Protein AF-A0A1F6GXY2-F1 (afdb_monomer_lite)

pLDDT: mean 89.15, std 9.64, range [55.66, 98.19]

Sequence (220 aa):
MARKIILIFIVVLVGIFLFLSFLNREIKVSQVAPKDGSQNNSLYPNIAATFSRKISSNEQEKMQVTISPNIKYISYWSSDQQTLYLLPEQSFVPSTKYLVEVSLNNYSYSWGFTTSSNPVPTEDDLTQRQAQEDIITAVEQGEFDKKYPWYDQIPEPSNDYFIGFDSDKEKFFVAIYPKYSSPNSISQQEEELKKQVLTVLQNIGVDTNKYSVEYKSFPR

Foldseek 3Di:
DVVVVVVVVVVVVVVVVVVVVLVPPDKDFPDWPPHFAAEDLAQWTWTKTFIPAAQDPVQVVQKDKAKPVGFDWDWDADPRNGMITTGTPDGHDAQDKMKMWIDTDPDIDIGIYGYHNDNPCDPVNVVVVVVSVVVVVVVVVVVVCVVCVLQVVQDDQDQAKHWDADPVQQAIEMEGEAEPPDPDDSVVSVVVSVVVVVVSCVVSPHPPVRYYYHYDYDYD

Structure (mmCIF, N/CA/C/O backbone):
data_AF-A0A1F6GXY2-F1
#
_entry.id   AF-A0A1F6GXY2-F1
#
loop_
_atom_site.group_PDB
_atom_site.id
_atom_site.type_symbol
_atom_site.label_atom_id
_atom_site.label_alt_id
_atom_site.label_comp_id
_atom_site.label_asym_id
_atom_site.label_entity_id
_atom_site.label_seq_id
_atom_site.pdbx_PDB_ins_code
_atom_site.Cartn_x
_atom_site.Cartn_y
_atom_site.Cartn_z
_atom_site.occupancy
_atom_site.B_iso_or_equiv
_atom_site.auth_seq_id
_atom_site.auth_comp_id
_atom_site.auth_asym_id
_atom_site.auth_atom_id
_atom_site.pdbx_PDB_model_num
ATOM 1 N N . MET A 1 1 ? 38.085 44.447 -2.627 1.00 62.03 1 MET A N 1
ATOM 2 C CA . MET A 1 1 ? 36.826 43.855 -2.116 1.00 62.03 1 MET A CA 1
ATOM 3 C C . MET A 1 1 ? 35.958 43.283 -3.246 1.00 62.03 1 MET A C 1
ATOM 5 O O . MET A 1 1 ? 35.624 42.108 -3.182 1.00 62.03 1 MET A O 1
ATOM 9 N N . ALA A 1 2 ? 35.714 44.030 -4.333 1.00 60.16 2 ALA A N 1
ATOM 10 C CA . ALA A 1 2 ? 34.885 43.603 -5.475 1.00 60.16 2 ALA A CA 1
ATOM 11 C C . ALA A 1 2 ? 35.277 42.260 -6.142 1.00 60.16 2 ALA A C 1
ATOM 13 O O . ALA A 1 2 ? 34.412 41.426 -6.383 1.00 60.16 2 ALA A O 1
ATOM 14 N N . ARG A 1 3 ? 36.573 41.985 -6.371 1.00 62.19 3 ARG A N 1
ATOM 15 C CA . ARG A 1 3 ? 37.035 40.717 -6.989 1.00 62.19 3 ARG A CA 1
ATOM 16 C C . ARG A 1 3 ? 36.664 39.452 -6.198 1.00 62.19 3 ARG A C 1
ATOM 18 O O . ARG A 1 3 ? 36.373 38.432 -6.808 1.00 62.19 3 ARG A O 1
ATOM 25 N N . LYS A 1 4 ? 36.663 39.512 -4.859 1.00 62.06 4 LYS A N 1
ATOM 26 C CA . LYS A 1 4 ? 36.293 38.362 -4.010 1.00 62.06 4 LYS A CA 1
ATOM 27 C C . LYS A 1 4 ? 34.782 38.102 -4.037 1.00 62.06 4 LYS A C 1
ATOM 29 O O . LYS A 1 4 ? 34.376 36.950 -4.061 1.00 62.06 4 LYS A O 1
ATOM 34 N N . ILE A 1 5 ? 33.971 39.160 -4.105 1.00 71.69 5 ILE A N 1
ATOM 35 C CA . ILE A 1 5 ? 32.506 39.064 -4.208 1.00 71.69 5 ILE A CA 1
ATOM 36 C C . ILE A 1 5 ? 32.099 38.454 -5.559 1.00 71.69 5 ILE A C 1
ATOM 38 O O . ILE A 1 5 ? 31.258 37.563 -5.596 1.00 71.69 5 ILE A O 1
ATOM 42 N N . ILE A 1 6 ? 32.756 38.859 -6.652 1.00 74.88 6 ILE A N 1
ATOM 43 C CA . ILE A 1 6 ? 32.504 38.314 -7.999 1.00 74.88 6 ILE A CA 1
ATOM 44 C C . ILE A 1 6 ? 32.831 36.813 -8.069 1.00 74.88 6 ILE A C 1
ATOM 46 O O . ILE A 1 6 ? 32.050 36.042 -8.618 1.00 74.88 6 ILE A O 1
ATOM 50 N N . LEU A 1 7 ? 33.948 36.379 -7.475 1.00 73.88 7 LEU A N 1
ATOM 51 C CA . LEU A 1 7 ? 34.328 34.960 -7.431 1.00 73.88 7 LEU A CA 1
ATOM 52 C C . LEU A 1 7 ? 33.314 34.103 -6.661 1.00 73.88 7 LEU A C 1
ATOM 54 O O . LEU A 1 7 ? 32.944 33.034 -7.137 1.00 73.88 7 LEU A O 1
ATOM 58 N N . ILE A 1 8 ? 32.822 34.582 -5.516 1.00 78.50 8 ILE A N 1
ATOM 59 C CA . ILE A 1 8 ? 31.786 33.880 -4.740 1.00 78.50 8 ILE A CA 1
ATOM 60 C C . ILE A 1 8 ? 30.486 33.780 -5.549 1.00 78.50 8 ILE A C 1
ATOM 62 O O . ILE A 1 8 ? 29.875 32.715 -5.602 1.00 78.50 8 ILE A O 1
ATOM 66 N N . PHE A 1 9 ? 30.093 34.856 -6.233 1.00 82.06 9 PHE A N 1
ATOM 67 C CA . PHE A 1 9 ? 28.875 34.883 -7.042 1.00 82.06 9 PHE A CA 1
ATOM 68 C C . PHE A 1 9 ? 28.923 33.889 -8.215 1.00 82.06 9 PHE A C 1
ATOM 70 O O . PHE A 1 9 ? 27.941 33.200 -8.482 1.00 82.06 9 PHE A O 1
ATOM 77 N N . ILE A 1 10 ? 30.081 33.749 -8.871 1.00 83.12 10 ILE A N 1
ATOM 78 C CA . ILE A 1 10 ? 30.286 32.769 -9.948 1.00 83.12 10 ILE A CA 1
ATOM 79 C C . ILE A 1 10 ? 30.190 31.335 -9.413 1.00 83.12 10 ILE A C 1
ATOM 81 O O . ILE A 1 10 ? 29.531 30.505 -10.031 1.00 83.12 10 ILE A O 1
ATOM 85 N N . VAL A 1 11 ? 30.787 31.037 -8.255 1.00 83.44 11 VAL A N 1
ATOM 86 C CA . VAL A 1 11 ? 30.714 29.693 -7.651 1.00 83.44 11 VAL A CA 1
ATOM 87 C C . VAL A 1 11 ? 29.274 29.328 -7.281 1.00 83.44 11 VAL A C 1
ATOM 89 O O . VAL A 1 11 ? 28.842 28.208 -7.548 1.00 83.44 11 VAL A O 1
ATOM 92 N N . VAL A 1 12 ? 28.506 30.275 -6.735 1.00 84.19 12 VAL A N 1
ATOM 93 C CA . VAL A 1 12 ? 27.083 30.071 -6.421 1.00 84.19 12 VAL A CA 1
ATOM 94 C C . VAL A 1 12 ? 26.264 29.849 -7.695 1.00 84.19 12 VAL A C 1
ATOM 96 O O . VAL A 1 12 ? 25.475 28.911 -7.745 1.00 84.19 12 VAL A O 1
ATOM 99 N N . LEU A 1 13 ? 26.483 30.641 -8.748 1.00 83.94 13 LEU A N 1
ATOM 100 C CA . LEU A 1 13 ? 25.790 30.466 -10.030 1.00 83.94 13 LEU A CA 1
ATOM 101 C C . LEU A 1 13 ? 26.108 29.127 -10.698 1.00 83.94 13 LEU A C 1
ATOM 103 O O . LEU A 1 13 ? 25.198 28.473 -11.199 1.00 83.94 13 LEU A O 1
ATOM 107 N N . VAL A 1 14 ? 27.371 28.695 -10.679 1.00 83.06 14 VAL A N 1
ATOM 108 C CA . VAL A 1 14 ? 27.772 27.380 -11.201 1.00 83.06 14 VAL A CA 1
ATOM 109 C C . VAL A 1 14 ? 27.145 26.261 -10.368 1.00 83.06 14 VAL A C 1
ATOM 111 O O . VAL A 1 14 ? 26.631 25.300 -10.934 1.00 83.06 14 VAL A O 1
ATOM 114 N N . GLY A 1 15 ? 27.110 26.405 -9.040 1.00 75.31 15 GLY A N 1
ATOM 115 C CA . GLY A 1 15 ? 26.432 25.463 -8.148 1.00 75.31 15 GLY A CA 1
ATOM 116 C C . GLY A 1 15 ? 24.933 25.353 -8.435 1.00 75.31 15 GLY A C 1
ATOM 117 O O . GLY A 1 15 ? 24.418 24.247 -8.577 1.00 75.31 15 GLY A O 1
ATOM 118 N N . ILE A 1 16 ? 24.245 26.485 -8.607 1.00 80.06 16 ILE A N 1
ATOM 119 C CA . ILE A 1 16 ? 22.821 26.533 -8.970 1.00 80.06 16 ILE A CA 1
ATOM 120 C C . ILE A 1 16 ? 22.600 25.926 -10.359 1.00 80.06 16 ILE A C 1
ATOM 122 O O . ILE A 1 16 ? 21.685 25.130 -10.533 1.00 80.06 16 ILE A O 1
ATOM 126 N N . PHE A 1 17 ? 23.440 26.245 -11.343 1.00 74.75 17 PHE A N 1
ATOM 127 C CA . PHE A 1 17 ? 23.322 25.710 -12.700 1.00 74.75 17 PHE A CA 1
ATOM 128 C C . PHE A 1 17 ? 23.508 24.187 -12.744 1.00 74.75 17 PHE A C 1
ATOM 130 O O . PHE A 1 17 ? 22.734 23.488 -13.400 1.00 74.75 17 PHE A O 1
ATOM 137 N N . LEU A 1 18 ? 24.491 23.651 -12.015 1.00 70.62 18 LEU A N 1
ATOM 138 C CA . LEU A 1 18 ? 24.703 22.206 -11.897 1.00 70.62 18 LEU A CA 1
ATOM 139 C C . LEU A 1 18 ? 23.555 21.522 -11.142 1.00 70.62 18 LEU A C 1
ATOM 141 O O . LEU A 1 18 ? 23.116 20.446 -11.547 1.00 70.62 18 LEU A O 1
ATOM 145 N N . PHE A 1 19 ? 23.019 22.163 -10.101 1.00 65.38 19 PHE A N 1
ATOM 146 C CA . PHE A 1 19 ? 21.859 21.675 -9.355 1.00 65.38 19 PHE A CA 1
ATOM 147 C C . PHE A 1 19 ? 20.586 21.647 -10.217 1.00 65.38 19 PHE A C 1
ATOM 149 O O . PHE A 1 19 ? 19.892 20.634 -10.271 1.00 65.38 19 PHE A O 1
ATOM 156 N N . LEU A 1 20 ? 20.325 22.714 -10.980 1.00 61.12 20 LEU A N 1
ATOM 157 C CA . LEU A 1 20 ? 19.218 22.784 -11.938 1.00 61.12 20 LEU A CA 1
ATOM 158 C C . LEU A 1 20 ? 19.380 21.770 -13.079 1.00 61.12 20 LEU A C 1
ATOM 160 O O . LEU A 1 20 ? 18.400 21.166 -13.505 1.00 61.12 20 LEU A O 1
ATOM 164 N N . SER A 1 21 ? 20.608 21.523 -13.540 1.00 58.81 21 SER A N 1
ATOM 165 C CA . SER A 1 21 ? 20.891 20.504 -14.564 1.00 58.81 21 SER A CA 1
ATOM 166 C C . SER A 1 21 ? 20.633 19.079 -14.060 1.00 58.81 21 SER A C 1
ATOM 168 O O . SER A 1 21 ? 20.209 18.220 -14.831 1.00 58.81 21 SER A O 1
ATOM 170 N N . PHE A 1 22 ? 20.845 18.824 -12.765 1.00 57.38 22 PHE A N 1
ATOM 171 C CA . PHE A 1 22 ? 20.466 17.563 -12.123 1.00 57.38 22 PHE A CA 1
ATOM 172 C C . PHE A 1 22 ? 18.943 17.395 -12.026 1.00 57.38 22 PHE A C 1
ATOM 174 O O . PHE A 1 22 ? 18.441 16.288 -12.222 1.00 57.38 22 PHE A O 1
ATOM 181 N N . LEU A 1 23 ? 18.214 18.487 -11.777 1.00 55.66 23 LEU A N 1
ATOM 182 C CA . LEU A 1 23 ? 16.748 18.496 -11.707 1.00 55.66 23 LEU A CA 1
ATOM 183 C C . LEU A 1 23 ? 16.079 18.328 -13.083 1.00 55.66 23 LEU A C 1
ATOM 185 O O . LEU A 1 23 ? 15.008 17.737 -13.167 1.00 55.66 23 LEU A O 1
ATOM 189 N N . ASN A 1 24 ? 16.725 18.778 -14.163 1.00 56.09 24 ASN A N 1
ATOM 190 C CA . ASN A 1 24 ? 16.173 18.761 -15.525 1.00 56.09 24 ASN A CA 1
ATOM 191 C C . ASN A 1 24 ? 16.568 17.542 -16.377 1.00 56.09 24 ASN A C 1
ATOM 193 O O . ASN A 1 24 ? 16.437 17.577 -17.603 1.00 56.09 24 ASN A O 1
ATOM 197 N N . ARG A 1 25 ? 17.044 16.442 -15.778 1.00 68.12 25 ARG A N 1
ATOM 198 C CA . ARG A 1 25 ? 17.252 15.208 -16.550 1.00 68.12 25 ARG A CA 1
ATOM 199 C C . ARG A 1 25 ? 15.911 14.671 -17.057 1.00 68.12 25 ARG A C 1
ATOM 201 O O . ARG A 1 25 ? 15.010 14.373 -16.272 1.00 68.12 25 ARG A O 1
ATOM 208 N N . GLU A 1 26 ? 15.819 14.536 -18.377 1.00 81.94 26 GLU A N 1
ATOM 209 C CA . GLU A 1 26 ? 14.663 13.986 -19.081 1.00 81.94 26 GLU A CA 1
ATOM 210 C C . GLU A 1 26 ? 14.333 12.581 -18.549 1.00 81.94 26 GLU A C 1
ATOM 212 O O . GLU A 1 26 ? 15.215 11.718 -18.428 1.00 81.94 26 GLU A O 1
ATOM 217 N N . ILE A 1 27 ? 13.063 12.365 -18.203 1.00 87.25 27 ILE A N 1
ATOM 218 C CA . ILE A 1 27 ? 12.573 11.070 -17.729 1.00 87.25 27 ILE A CA 1
ATOM 219 C C . ILE A 1 27 ? 12.580 10.114 -18.913 1.00 87.25 27 ILE A C 1
ATOM 221 O O . ILE A 1 27 ? 11.975 10.395 -19.944 1.00 87.25 27 ILE A O 1
ATOM 225 N N . LYS A 1 28 ? 13.286 8.993 -18.771 1.00 92.06 28 LYS A N 1
ATOM 226 C CA . LYS A 1 28 ? 13.294 7.907 -19.753 1.00 92.06 28 LYS A CA 1
ATOM 227 C C . LYS A 1 28 ? 13.245 6.584 -19.023 1.00 92.06 28 LYS A C 1
ATOM 229 O O . LYS A 1 28 ? 13.948 6.431 -18.032 1.00 92.06 28 LYS A O 1
ATOM 234 N N . VAL A 1 29 ? 12.484 5.623 -19.519 1.00 95.50 29 VAL A N 1
ATOM 235 C CA . VAL A 1 29 ? 12.630 4.228 -19.109 1.00 95.50 29 VAL A CA 1
ATOM 236 C C . VAL A 1 29 ? 13.934 3.701 -19.708 1.00 95.50 29 VAL A C 1
ATOM 238 O O . VAL A 1 29 ? 14.155 3.783 -20.916 1.00 95.50 29 VAL A O 1
ATOM 241 N N . SER A 1 30 ? 14.839 3.242 -18.850 1.00 93.81 30 SER A N 1
ATOM 242 C CA . SER A 1 30 ? 16.152 2.711 -19.221 1.00 93.81 30 SER A CA 1
ATOM 243 C C . SER A 1 30 ? 16.139 1.190 -19.347 1.00 93.81 30 SER A C 1
ATOM 245 O O . SER A 1 30 ? 16.870 0.644 -20.173 1.00 93.81 30 SER A O 1
ATOM 247 N N . GLN A 1 31 ? 15.319 0.508 -18.543 1.00 96.31 31 GLN A N 1
ATOM 248 C CA . GLN A 1 31 ? 15.175 -0.945 -18.539 1.00 96.31 31 GLN A CA 1
ATOM 249 C C . GLN A 1 31 ? 13.746 -1.337 -18.173 1.00 96.31 31 GLN A C 1
ATOM 251 O O . GLN A 1 31 ? 13.086 -0.639 -17.404 1.00 96.31 31 GLN A O 1
ATOM 256 N N . VAL A 1 32 ? 13.298 -2.473 -18.706 1.00 97.62 32 VAL A N 1
ATOM 257 C CA . VAL A 1 32 ? 12.017 -3.085 -18.354 1.00 97.62 32 VAL A CA 1
ATOM 258 C C . VAL A 1 32 ? 12.162 -4.581 -18.138 1.00 97.62 32 VAL A C 1
ATOM 260 O O . VAL A 1 32 ? 12.973 -5.244 -18.792 1.00 97.62 32 VAL A O 1
ATOM 263 N N . ALA A 1 33 ? 11.340 -5.095 -17.234 1.00 94.38 33 ALA A N 1
ATOM 264 C CA . ALA A 1 33 ? 11.107 -6.511 -17.031 1.00 94.38 33 ALA A CA 1
ATOM 265 C C . ALA A 1 33 ? 9.595 -6.787 -17.140 1.00 94.38 33 ALA A C 1
ATOM 267 O O . ALA A 1 33 ? 8.801 -5.995 -16.632 1.00 94.38 33 ALA A O 1
ATOM 268 N N . PRO A 1 34 ? 9.174 -7.873 -17.806 1.00 94.50 34 PRO A N 1
ATOM 269 C CA . PRO A 1 34 ? 9.939 -8.613 -18.808 1.00 94.50 34 PRO A CA 1
ATOM 270 C C . PRO A 1 34 ? 10.430 -7.699 -19.941 1.00 94.50 34 PRO A C 1
ATOM 272 O O . PRO A 1 34 ? 9.878 -6.624 -20.172 1.00 94.50 34 PRO A O 1
ATOM 275 N N . LYS A 1 35 ? 11.481 -8.118 -20.652 1.00 94.69 35 LYS A N 1
ATOM 276 C CA . LYS A 1 35 ? 12.023 -7.341 -21.776 1.00 94.69 35 LYS A CA 1
ATOM 277 C C . LYS A 1 35 ? 10.961 -7.182 -22.871 1.00 94.69 35 LYS A C 1
ATOM 279 O O . LYS A 1 35 ? 10.205 -8.120 -23.125 1.00 94.69 35 LYS A O 1
ATOM 284 N N . ASP A 1 36 ? 10.944 -6.040 -23.554 1.00 96.56 36 ASP A N 1
ATOM 285 C CA . ASP A 1 36 ? 10.033 -5.822 -24.680 1.00 96.56 36 ASP A CA 1
ATOM 286 C C . ASP A 1 36 ? 10.171 -6.913 -25.760 1.00 96.56 36 ASP A C 1
ATOM 288 O O . ASP A 1 36 ? 11.278 -7.312 -26.136 1.00 96.56 36 ASP A O 1
ATOM 292 N N . GLY A 1 37 ? 9.031 -7.425 -26.217 1.00 93.44 37 GLY A N 1
ATOM 293 C CA . GLY A 1 37 ? 8.908 -8.532 -27.160 1.00 93.44 37 GLY A CA 1
ATOM 294 C C . GLY A 1 37 ? 9.280 -9.909 -26.602 1.00 93.44 37 GLY A C 1
ATOM 295 O O . GLY A 1 37 ? 9.291 -10.874 -27.365 1.00 93.44 37 GLY A O 1
ATOM 296 N N . SER A 1 38 ? 9.598 -10.037 -25.309 1.00 93.00 38 SER A N 1
ATOM 297 C CA . SER A 1 38 ? 9.996 -11.326 -24.733 1.00 93.00 38 SER A CA 1
ATOM 298 C C . SER A 1 38 ? 8.828 -12.302 -24.596 1.00 93.00 38 SER A C 1
ATOM 300 O O . SER A 1 38 ? 7.668 -11.917 -24.417 1.00 93.00 38 SER A O 1
ATOM 302 N N . GLN A 1 39 ? 9.161 -13.590 -24.654 1.00 90.25 39 GLN A N 1
ATOM 303 C CA . GLN A 1 39 ? 8.290 -14.658 -24.191 1.00 90.25 39 GLN A CA 1
ATOM 304 C C . GLN A 1 39 ? 8.649 -14.975 -22.741 1.00 90.25 39 GLN A C 1
ATOM 306 O O . GLN A 1 39 ? 9.809 -15.255 -22.439 1.00 90.25 39 GLN A O 1
ATOM 311 N N . ASN A 1 40 ? 7.659 -14.928 -21.856 1.00 85.06 40 ASN A N 1
ATOM 312 C CA . ASN A 1 40 ? 7.828 -15.283 -20.461 1.00 85.06 40 ASN A CA 1
ATOM 313 C C . ASN A 1 40 ? 7.243 -16.668 -20.181 1.00 85.06 40 ASN A C 1
ATOM 315 O O . ASN A 1 40 ? 6.093 -16.953 -20.520 1.00 85.06 40 ASN A O 1
ATOM 319 N N . ASN A 1 41 ? 8.042 -17.518 -19.543 1.00 80.88 41 ASN A N 1
ATOM 320 C CA . ASN A 1 41 ? 7.640 -18.880 -19.202 1.00 80.88 41 ASN A CA 1
ATOM 321 C C . ASN A 1 41 ? 6.813 -18.941 -17.914 1.00 80.88 41 ASN A C 1
ATOM 323 O O . ASN A 1 41 ? 6.022 -19.867 -17.760 1.00 80.88 41 ASN A O 1
ATOM 327 N N . SER A 1 42 ? 6.947 -17.933 -17.048 1.00 80.94 42 SER A N 1
ATOM 328 C CA . SER A 1 42 ? 6.158 -17.806 -15.826 1.00 80.94 42 SER A CA 1
ATOM 329 C C . SER A 1 42 ? 4.800 -17.146 -16.087 1.00 80.94 42 SER A C 1
ATOM 331 O O . SER A 1 42 ? 4.682 -16.237 -16.916 1.00 80.94 42 SER A O 1
ATOM 333 N N . LEU A 1 43 ? 3.782 -17.554 -15.324 1.00 81.81 43 LEU A N 1
ATOM 334 C CA . LEU A 1 43 ? 2.506 -16.833 -15.218 1.00 81.81 43 LEU A CA 1
ATOM 335 C C . LEU A 1 43 ? 2.520 -15.727 -14.157 1.00 81.81 43 LEU A C 1
ATOM 337 O O . LEU A 1 43 ? 1.494 -15.074 -13.976 1.00 81.81 43 LEU A O 1
ATOM 341 N N . TYR A 1 44 ? 3.659 -15.508 -13.496 1.00 82.38 44 TYR A N 1
ATOM 342 C CA . TYR A 1 44 ? 3.876 -14.479 -12.480 1.00 82.38 44 TYR A CA 1
ATOM 343 C C . TYR A 1 44 ? 5.153 -13.656 -12.759 1.00 82.38 44 TYR A C 1
ATOM 345 O O . TYR A 1 44 ? 6.003 -13.532 -11.880 1.00 82.38 44 TYR A O 1
ATOM 353 N N . PRO A 1 45 ? 5.349 -13.090 -13.974 1.00 83.94 45 PRO A N 1
ATOM 354 C CA . PRO A 1 45 ? 6.479 -12.206 -14.233 1.00 83.94 45 PRO A CA 1
ATOM 355 C C . PRO A 1 45 ? 6.588 -11.110 -13.185 1.00 83.94 45 PRO A C 1
ATOM 357 O O . PRO A 1 45 ? 5.618 -10.404 -12.916 1.00 83.94 45 PRO A O 1
ATOM 360 N N . ASN A 1 46 ? 7.812 -10.875 -12.728 1.00 84.12 46 ASN A N 1
ATOM 361 C CA . ASN A 1 46 ? 8.157 -9.610 -12.104 1.00 84.12 46 ASN A CA 1
ATOM 362 C C . ASN A 1 46 ? 8.112 -8.522 -13.177 1.00 84.12 46 ASN A C 1
ATOM 364 O O . ASN A 1 46 ? 8.963 -8.486 -14.073 1.00 84.12 46 ASN A O 1
ATOM 368 N N . ILE A 1 47 ? 7.103 -7.657 -13.099 1.00 94.19 47 ILE A N 1
ATOM 369 C CA . ILE A 1 47 ? 6.991 -6.514 -13.992 1.00 94.19 47 ILE A CA 1
ATOM 370 C C . ILE A 1 47 ? 7.685 -5.326 -13.342 1.00 94.19 47 ILE A C 1
ATOM 372 O O . ILE A 1 47 ? 7.405 -4.979 -12.196 1.00 94.19 47 ILE A O 1
ATOM 376 N N . ALA A 1 48 ? 8.598 -4.699 -14.074 1.00 96.94 48 ALA A N 1
ATOM 377 C CA . ALA A 1 48 ? 9.324 -3.544 -13.581 1.00 96.94 48 ALA A CA 1
ATOM 378 C C . ALA A 1 48 ? 9.687 -2.570 -14.701 1.00 96.94 48 ALA A C 1
ATOM 380 O O . ALA A 1 48 ? 9.967 -2.982 -15.828 1.00 96.94 48 ALA A O 1
ATOM 381 N N . ALA A 1 49 ? 9.750 -1.286 -14.357 1.00 97.69 49 ALA A N 1
ATOM 382 C CA . ALA A 1 49 ? 10.303 -0.228 -15.190 1.00 97.69 49 ALA A CA 1
ATOM 383 C C . ALA A 1 49 ? 11.345 0.562 -14.393 1.00 97.69 49 ALA A C 1
ATOM 385 O O . ALA A 1 49 ? 11.028 1.201 -13.389 1.00 97.69 49 ALA A O 1
ATOM 386 N N . THR A 1 50 ? 12.593 0.535 -14.851 1.00 97.31 50 THR A N 1
ATOM 387 C CA . THR A 1 50 ? 13.680 1.344 -14.295 1.00 97.31 50 THR A CA 1
ATOM 388 C C . THR A 1 50 ? 13.817 2.621 -15.107 1.00 97.31 50 THR A C 1
ATOM 390 O O . THR A 1 50 ? 13.881 2.590 -16.335 1.00 97.31 50 THR A O 1
ATOM 393 N N . PHE A 1 51 ? 13.889 3.758 -14.426 1.00 95.44 51 PHE A N 1
ATOM 394 C CA . PHE A 1 51 ? 13.987 5.077 -15.035 1.00 95.44 51 PHE A CA 1
ATOM 395 C C . PHE A 1 51 ? 15.445 5.558 -15.118 1.00 95.44 51 PHE A C 1
ATOM 397 O O . PHE A 1 51 ? 16.334 5.108 -14.399 1.00 95.44 51 PHE A O 1
ATOM 404 N N . SER A 1 52 ? 15.721 6.513 -16.002 1.00 93.12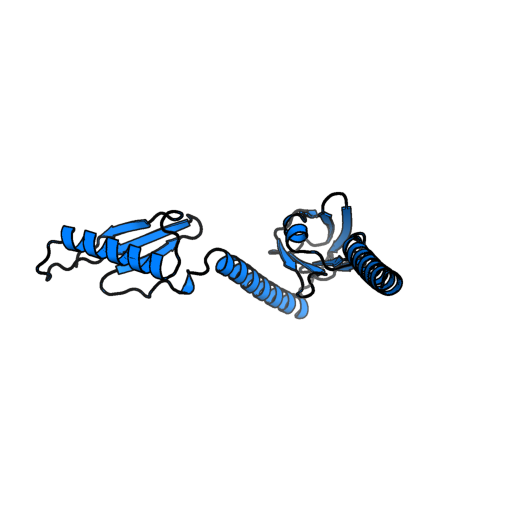 52 SER A N 1
ATOM 405 C CA . SER A 1 52 ? 17.034 7.139 -16.227 1.00 93.12 52 SER A CA 1
ATOM 406 C C . SER A 1 52 ? 17.529 7.955 -15.031 1.00 93.12 52 SER A C 1
ATOM 408 O O . SER A 1 52 ? 18.718 8.274 -14.938 1.00 93.12 52 SER A O 1
ATOM 410 N N . ARG A 1 53 ? 16.613 8.308 -14.126 1.00 92.06 53 ARG A N 1
ATOM 411 C CA . ARG A 1 53 ? 16.867 9.022 -12.881 1.00 92.06 53 ARG A CA 1
ATOM 412 C C . ARG A 1 53 ? 15.871 8.602 -11.808 1.00 92.06 53 ARG A C 1
ATOM 414 O O . ARG A 1 53 ? 14.824 8.036 -12.106 1.00 92.06 53 ARG A O 1
ATOM 421 N N . LYS A 1 54 ? 16.184 8.996 -10.579 1.00 93.44 54 LYS A N 1
ATOM 422 C CA . LYS A 1 54 ? 15.261 8.996 -9.450 1.00 93.44 54 LYS A CA 1
ATOM 423 C C . LYS A 1 54 ? 13.968 9.758 -9.785 1.00 93.44 54 LYS A C 1
ATOM 425 O O . LYS A 1 54 ? 14.036 10.873 -10.316 1.00 93.44 54 LYS A O 1
ATOM 430 N N . ILE A 1 55 ? 12.822 9.174 -9.451 1.00 93.00 55 ILE A N 1
ATOM 431 C CA . ILE A 1 55 ? 11.486 9.761 -9.597 1.00 93.00 55 ILE A CA 1
ATOM 432 C C . ILE A 1 55 ? 11.028 10.234 -8.217 1.00 93.00 55 ILE A C 1
ATOM 434 O O . ILE A 1 55 ? 11.002 9.452 -7.272 1.00 93.00 55 ILE A O 1
ATOM 438 N N . SER A 1 56 ? 10.718 11.523 -8.079 1.00 91.25 56 SER A N 1
ATOM 439 C CA . SER A 1 56 ? 10.314 12.111 -6.792 1.00 91.25 56 SER A CA 1
ATOM 440 C C . SER A 1 56 ? 8.911 11.668 -6.372 1.00 91.25 56 SER A C 1
ATOM 442 O O . SER A 1 56 ? 8.080 11.415 -7.233 1.00 91.25 56 SER A O 1
ATOM 444 N N . SER A 1 57 ? 8.591 11.652 -5.074 1.00 89.38 57 SER A N 1
ATOM 445 C CA . SER A 1 57 ? 7.272 11.211 -4.575 1.00 89.38 57 SER A CA 1
ATOM 446 C C . SER A 1 57 ? 6.083 11.909 -5.258 1.00 89.38 57 SER A C 1
ATOM 448 O O . SER A 1 57 ? 5.145 11.250 -5.685 1.00 89.38 57 SER A O 1
ATOM 450 N N . ASN A 1 58 ? 6.163 13.222 -5.493 1.00 89.88 58 ASN A N 1
ATOM 451 C CA . ASN A 1 58 ? 5.121 13.970 -6.217 1.00 89.88 58 ASN A CA 1
ATOM 452 C C . ASN A 1 58 ? 5.016 13.599 -7.713 1.00 89.88 58 ASN A C 1
ATOM 454 O O . ASN A 1 58 ? 3.973 13.804 -8.327 1.00 89.88 58 ASN A O 1
ATOM 458 N N . GLU A 1 59 ? 6.088 13.100 -8.333 1.00 92.38 59 GLU A N 1
ATOM 459 C CA . GLU A 1 59 ? 6.024 12.517 -9.679 1.00 92.38 59 GLU A CA 1
ATOM 460 C C . GLU A 1 59 ? 5.444 11.101 -9.641 1.00 92.38 59 GLU A C 1
ATOM 462 O O . GLU A 1 59 ? 4.652 10.754 -10.510 1.00 92.38 59 GLU A O 1
ATOM 467 N N . GLN A 1 60 ? 5.797 10.307 -8.627 1.00 93.56 60 GLN A N 1
ATOM 468 C CA . GLN A 1 60 ? 5.275 8.952 -8.433 1.00 93.56 60 GLN A CA 1
ATOM 469 C C . GLN A 1 60 ? 3.749 8.958 -8.286 1.00 93.56 60 GLN A C 1
ATOM 471 O O . GLN A 1 60 ? 3.078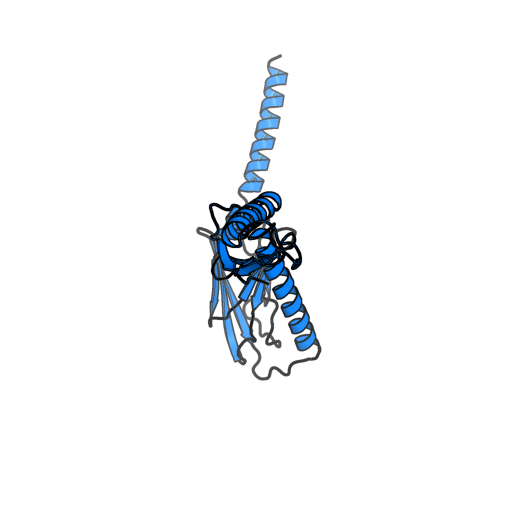 8.198 -8.971 1.00 93.56 60 GLN A O 1
ATOM 476 N N . GLU A 1 61 ? 3.199 9.872 -7.481 1.00 90.19 61 GLU A N 1
ATOM 477 C CA . GLU A 1 61 ? 1.748 10.038 -7.277 1.00 90.19 61 GLU A CA 1
ATOM 478 C C . GLU A 1 61 ? 0.980 10.410 -8.556 1.00 90.19 61 GLU A C 1
ATOM 480 O O . GLU A 1 61 ? -0.227 10.199 -8.649 1.00 90.19 61 GLU A O 1
ATOM 485 N N . LYS A 1 62 ? 1.666 10.985 -9.548 1.00 93.12 62 LYS A N 1
ATOM 486 C CA . LYS A 1 62 ? 1.076 11.389 -10.835 1.00 93.12 62 LYS A CA 1
ATOM 487 C C . LYS A 1 62 ? 1.312 10.368 -11.937 1.00 93.12 62 LYS A C 1
ATOM 489 O O . LYS A 1 62 ? 0.812 10.561 -13.046 1.00 93.12 62 LYS A O 1
ATOM 494 N N . MET A 1 63 ? 2.105 9.335 -11.665 1.00 94.75 63 MET A N 1
ATOM 495 C CA . MET A 1 63 ? 2.406 8.305 -12.639 1.00 94.75 63 MET A CA 1
ATOM 496 C C . MET A 1 63 ? 1.177 7.432 -12.841 1.00 94.75 63 MET A C 1
ATOM 498 O O . MET A 1 63 ? 0.602 6.912 -11.889 1.00 94.75 63 MET A O 1
ATOM 502 N N . GLN A 1 64 ? 0.780 7.271 -14.095 1.00 95.50 64 GLN A N 1
ATOM 503 C CA . GLN A 1 64 ? -0.285 6.360 -14.472 1.00 95.50 64 GLN A CA 1
ATOM 504 C C . GLN A 1 64 ? 0.331 5.119 -15.091 1.00 95.50 64 GLN A C 1
ATOM 506 O O . GLN A 1 64 ? 1.317 5.188 -15.829 1.00 95.50 64 GLN A O 1
ATOM 511 N N . VAL A 1 65 ? -0.263 3.977 -14.778 1.00 96.38 65 VAL A N 1
ATOM 512 C CA . VAL A 1 65 ? 0.188 2.683 -15.261 1.00 96.38 65 VAL A CA 1
ATOM 513 C C . VAL A 1 65 ? -1.017 1.925 -15.783 1.00 96.38 65 VAL A C 1
ATOM 515 O O . VAL A 1 65 ? -2.072 1.889 -15.147 1.00 96.38 65 VAL A O 1
ATOM 518 N N . THR A 1 66 ? -0.876 1.308 -16.948 1.00 95.94 66 THR A N 1
ATOM 519 C CA . THR A 1 66 ? -1.896 0.402 -17.474 1.00 95.94 66 THR A CA 1
ATOM 520 C C . THR A 1 66 ? -1.254 -0.892 -17.941 1.00 95.94 66 THR A C 1
ATOM 522 O O . THR A 1 66 ? -0.121 -0.906 -18.417 1.00 95.94 66 THR A O 1
ATOM 525 N N . ILE A 1 67 ? -1.985 -1.992 -17.780 1.00 96.69 67 ILE A N 1
ATOM 526 C CA . ILE A 1 67 ? -1.613 -3.304 -18.300 1.00 96.69 67 ILE A CA 1
ATOM 527 C C . ILE A 1 67 ? -2.796 -3.794 -19.134 1.00 96.69 67 ILE A C 1
ATOM 529 O O . ILE A 1 67 ? -3.935 -3.754 -18.676 1.00 96.69 67 ILE A O 1
ATOM 533 N N . SER A 1 68 ? -2.543 -4.212 -20.372 1.00 95.88 68 SER A N 1
ATOM 534 C CA . SER A 1 68 ? -3.562 -4.675 -21.321 1.00 95.88 68 SER A CA 1
ATOM 535 C C . SER A 1 68 ? -3.200 -6.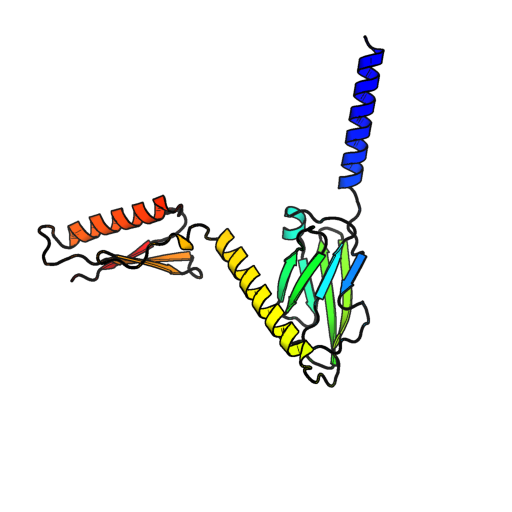056 -21.876 1.00 95.88 68 SER A C 1
ATOM 537 O O . SER A 1 68 ? -2.131 -6.159 -22.470 1.00 95.88 68 SER A O 1
ATOM 539 N N . PRO A 1 69 ? -4.055 -7.097 -21.782 1.00 95.50 69 PRO A N 1
ATOM 540 C CA . PRO A 1 69 ? -5.366 -7.124 -21.127 1.00 95.50 69 PRO A CA 1
ATOM 541 C C . PRO A 1 69 ? -5.332 -6.726 -19.648 1.00 95.50 69 PRO A C 1
ATOM 543 O O . PRO A 1 69 ? -4.323 -6.934 -18.979 1.00 95.50 69 PRO A O 1
ATOM 546 N N . ASN A 1 70 ? -6.439 -6.153 -19.162 1.00 93.75 70 ASN A N 1
ATOM 547 C CA . ASN A 1 70 ? -6.514 -5.619 -17.804 1.00 93.75 70 ASN A CA 1
ATOM 548 C C . ASN A 1 70 ? -6.267 -6.710 -16.757 1.00 93.75 70 ASN A C 1
ATOM 550 O O . ASN A 1 70 ? -6.879 -7.780 -16.802 1.00 93.75 70 ASN A O 1
ATOM 554 N N . ILE A 1 71 ? -5.400 -6.404 -15.799 1.00 91.12 71 ILE A N 1
ATOM 555 C CA . ILE A 1 71 ? -5.076 -7.248 -14.655 1.00 91.12 71 ILE A CA 1
ATOM 556 C C . ILE A 1 71 ? -4.987 -6.357 -13.421 1.00 91.12 71 ILE A C 1
ATOM 558 O O . ILE A 1 71 ? -4.526 -5.221 -13.516 1.00 91.12 71 ILE A O 1
ATOM 562 N N . LYS A 1 72 ? -5.449 -6.856 -12.274 1.00 90.56 72 LYS A N 1
ATOM 563 C CA . LYS A 1 72 ? -5.239 -6.168 -10.999 1.00 90.56 72 LYS A CA 1
ATOM 564 C C . LYS A 1 72 ? -3.781 -6.289 -10.583 1.00 90.56 72 LYS A C 1
ATOM 566 O O . LYS A 1 72 ? -3.180 -7.351 -10.759 1.00 90.56 72 LYS A O 1
ATOM 571 N N . TYR A 1 73 ? -3.231 -5.208 -10.058 1.00 91.50 73 TYR A N 1
ATOM 572 C CA . TYR A 1 73 ? -1.861 -5.158 -9.587 1.00 91.50 73 TYR A CA 1
ATOM 573 C C . TYR A 1 73 ? -1.728 -4.119 -8.481 1.00 91.50 73 TYR A C 1
ATOM 575 O O . TYR A 1 73 ? -2.418 -3.098 -8.487 1.00 91.50 73 TYR A O 1
ATOM 583 N N . ILE A 1 74 ? -0.750 -4.341 -7.613 1.00 90.00 74 ILE A N 1
ATOM 584 C CA . ILE A 1 74 ? -0.200 -3.297 -6.760 1.00 90.00 74 ILE A CA 1
ATOM 585 C C . ILE A 1 74 ? 1.089 -2.763 -7.379 1.00 90.00 74 ILE A C 1
ATOM 587 O O . ILE A 1 74 ? 1.772 -3.448 -8.148 1.00 90.00 74 ILE A O 1
ATOM 591 N N . SER A 1 75 ? 1.450 -1.538 -7.026 1.00 91.75 75 SER A N 1
ATOM 592 C CA . SER A 1 75 ? 2.700 -0.932 -7.467 1.00 91.75 75 SER A CA 1
ATOM 593 C C . SER A 1 75 ? 3.498 -0.413 -6.290 1.00 91.75 75 SER A C 1
ATOM 595 O O . SER A 1 75 ? 2.929 0.189 -5.382 1.00 91.75 75 SER A O 1
ATOM 597 N N . TYR A 1 76 ? 4.814 -0.571 -6.336 1.00 91.44 76 TYR A N 1
ATOM 598 C CA . TYR A 1 76 ? 5.708 0.022 -5.348 1.00 91.44 76 TYR A CA 1
ATOM 599 C C . TYR A 1 76 ? 7.023 0.451 -5.990 1.00 91.44 76 TYR A C 1
ATOM 601 O O . TYR A 1 76 ? 7.416 -0.022 -7.058 1.00 91.44 76 TYR A O 1
ATOM 609 N N . TRP A 1 77 ? 7.716 1.368 -5.325 1.00 93.69 77 TRP A N 1
ATOM 610 C CA . TRP A 1 77 ? 9.002 1.880 -5.779 1.00 93.69 77 TRP A CA 1
ATOM 611 C C . TRP A 1 77 ? 10.151 1.209 -5.037 1.00 93.69 77 TRP A C 1
ATOM 613 O O . TRP A 1 77 ? 10.065 0.930 -3.841 1.00 93.69 77 TRP A O 1
ATOM 623 N N . SER A 1 78 ? 11.262 0.997 -5.737 1.00 93.50 78 SER A N 1
ATOM 624 C CA . SER A 1 78 ? 12.540 0.670 -5.110 1.00 93.50 78 SER A CA 1
ATOM 625 C C . SER A 1 78 ? 12.963 1.752 -4.109 1.00 93.50 78 SER A C 1
ATOM 627 O O . SER A 1 78 ? 12.570 2.917 -4.204 1.00 93.50 78 SER A O 1
ATOM 629 N N . SER A 1 79 ? 13.834 1.388 -3.167 1.00 89.31 79 SER A N 1
ATOM 630 C CA . SER A 1 79 ? 14.350 2.303 -2.138 1.00 89.31 79 SER A CA 1
ATOM 631 C C . SER A 1 79 ? 15.114 3.507 -2.710 1.00 89.31 79 SER A C 1
ATOM 633 O O . SER A 1 79 ? 15.057 4.606 -2.157 1.00 89.31 79 SER A O 1
ATOM 635 N N . ASP A 1 80 ? 15.787 3.333 -3.849 1.00 92.19 80 ASP A N 1
ATOM 636 C CA . ASP A 1 80 ? 16.442 4.412 -4.598 1.00 92.19 80 ASP A CA 1
ATOM 637 C C . ASP A 1 80 ? 15.461 5.284 -5.410 1.00 92.19 80 ASP A C 1
ATOM 639 O O . ASP A 1 80 ? 15.862 6.321 -5.943 1.00 92.19 80 ASP A O 1
ATOM 643 N N . GLN A 1 81 ? 14.176 4.908 -5.445 1.00 93.62 81 GLN A N 1
ATOM 644 C CA . GLN A 1 81 ? 13.079 5.536 -6.188 1.00 93.62 81 GLN A CA 1
ATOM 645 C C . GLN A 1 81 ? 13.327 5.617 -7.701 1.00 93.62 81 GLN A C 1
ATOM 647 O O . GLN A 1 81 ? 12.854 6.536 -8.372 1.00 93.62 81 GLN A O 1
ATOM 652 N N . GLN A 1 82 ? 14.108 4.688 -8.248 1.00 95.31 82 GLN A N 1
ATOM 653 C CA . GLN A 1 82 ? 14.431 4.644 -9.671 1.00 95.31 82 GLN A CA 1
ATOM 654 C C . GLN A 1 82 ? 13.703 3.524 -10.416 1.00 95.31 82 GLN A C 1
ATOM 656 O O . GLN A 1 82 ? 13.586 3.598 -11.635 1.00 95.31 82 GLN A O 1
ATOM 661 N N . THR A 1 83 ? 13.200 2.509 -9.717 1.00 97.00 83 THR A N 1
ATOM 662 C CA . THR A 1 83 ? 12.490 1.377 -10.318 1.00 97.00 83 THR A CA 1
ATOM 663 C C . THR A 1 83 ? 11.082 1.285 -9.757 1.00 97.00 83 THR A C 1
ATOM 665 O O . THR A 1 83 ? 10.893 1.228 -8.545 1.00 97.00 83 THR A O 1
ATOM 668 N N . LEU A 1 84 ? 10.104 1.264 -10.655 1.00 96.88 84 LEU A N 1
ATOM 669 C CA . LEU A 1 84 ? 8.720 0.934 -10.359 1.00 96.88 84 LEU A CA 1
ATOM 670 C C . LEU A 1 84 ? 8.531 -0.566 -10.555 1.00 96.88 84 LEU A C 1
ATOM 672 O O . LEU A 1 84 ? 8.816 -1.074 -11.639 1.00 96.88 84 LEU A O 1
ATOM 676 N N . TYR A 1 85 ? 8.033 -1.249 -9.535 1.00 95.25 85 TYR A N 1
ATOM 677 C CA . TYR A 1 85 ? 7.612 -2.642 -9.599 1.00 95.25 85 TYR A CA 1
ATOM 678 C C . TYR A 1 85 ? 6.092 -2.713 -9.656 1.00 95.25 85 TYR A C 1
ATOM 680 O O . TYR A 1 85 ? 5.409 -1.984 -8.936 1.00 95.25 85 TYR A O 1
ATOM 688 N N . LEU A 1 86 ? 5.578 -3.601 -10.501 1.00 94.19 86 LEU A N 1
ATOM 689 C CA . LEU A 1 86 ? 4.160 -3.911 -10.624 1.00 94.19 86 LEU A CA 1
ATOM 690 C C . LEU A 1 86 ? 3.985 -5.387 -10.271 1.00 94.19 86 LEU A C 1
ATOM 692 O O . LEU A 1 86 ? 4.530 -6.255 -10.958 1.00 94.19 86 LEU A O 1
ATOM 696 N N . LEU A 1 87 ? 3.255 -5.661 -9.193 1.00 90.06 87 LEU A N 1
ATOM 697 C CA . LEU A 1 87 ? 2.956 -7.016 -8.743 1.00 90.06 87 LEU A CA 1
ATOM 698 C C . LEU A 1 87 ? 1.506 -7.344 -9.078 1.00 90.06 87 LEU A C 1
ATOM 700 O O . LEU A 1 87 ? 0.601 -6.752 -8.488 1.00 90.06 87 LEU A O 1
ATOM 704 N N . PRO A 1 88 ? 1.266 -8.255 -10.027 1.00 89.12 88 PRO A N 1
ATOM 705 C CA . PRO A 1 88 ? -0.077 -8.719 -10.327 1.00 89.12 88 PRO A CA 1
ATOM 706 C C . PRO A 1 88 ? -0.675 -9.463 -9.130 1.00 89.12 88 PRO A C 1
ATOM 708 O O . PRO A 1 88 ? -0.029 -10.326 -8.546 1.00 89.12 88 PRO A O 1
ATOM 711 N N . GLU A 1 89 ? -1.940 -9.195 -8.821 1.00 85.44 89 GLU A N 1
ATOM 712 C CA . GLU A 1 89 ? -2.682 -9.907 -7.763 1.00 85.44 89 GLU A CA 1
ATOM 713 C C . GLU A 1 89 ? -3.200 -11.282 -8.227 1.00 85.44 89 GLU A C 1
ATOM 715 O O . GLU A 1 89 ? -3.724 -12.074 -7.447 1.00 85.44 89 GLU A O 1
ATOM 720 N N . GLN A 1 90 ? -3.100 -11.567 -9.526 1.00 85.00 90 GLN A N 1
ATOM 721 C CA . GLN A 1 90 ? -3.588 -12.795 -10.145 1.00 85.00 90 GLN A CA 1
ATOM 722 C C . GLN A 1 90 ? -2.625 -13.267 -11.236 1.00 85.00 90 GLN A C 1
ATOM 724 O O . GLN A 1 90 ? -1.836 -12.487 -11.764 1.00 85.00 90 GLN A O 1
ATOM 729 N N . SER A 1 91 ? -2.704 -14.546 -11.606 1.00 85.25 91 SER A N 1
ATOM 730 C CA . SER A 1 91 ? -1.896 -15.077 -12.704 1.00 85.25 91 SER A CA 1
ATOM 731 C C . SER A 1 91 ? -2.266 -14.435 -14.040 1.00 85.25 91 SER A C 1
ATOM 733 O O . SER A 1 91 ? -3.429 -14.128 -14.322 1.00 85.25 91 SER A O 1
ATOM 735 N N . PHE A 1 92 ? -1.266 -14.287 -14.905 1.00 89.44 92 PHE A N 1
ATOM 736 C CA . PHE A 1 92 ? -1.511 -13.930 -16.295 1.00 89.44 92 PHE A CA 1
ATOM 737 C C . PHE A 1 92 ? -2.157 -15.093 -17.058 1.00 89.44 92 PHE A C 1
ATOM 739 O O . PHE A 1 92 ? -1.961 -16.268 -16.742 1.00 89.44 92 PHE A O 1
ATOM 746 N N . VAL A 1 93 ? -2.914 -14.765 -18.105 1.00 91.06 93 VAL A N 1
ATOM 747 C CA . VAL A 1 93 ? -3.521 -15.760 -18.995 1.00 91.06 93 VAL A CA 1
ATOM 748 C C . VAL A 1 93 ? -2.425 -16.348 -19.892 1.00 91.06 93 VAL A C 1
ATOM 750 O O . VAL A 1 93 ? -1.624 -15.574 -20.419 1.00 91.06 93 VAL A O 1
ATOM 753 N N . PRO A 1 94 ? -2.353 -17.677 -20.096 1.00 90.75 94 PRO A N 1
ATOM 754 C CA . PRO A 1 94 ? -1.403 -18.302 -21.022 1.00 90.75 94 PRO A CA 1
ATOM 755 C C . PRO A 1 94 ? -1.558 -17.804 -22.468 1.00 90.75 94 PRO A C 1
ATOM 757 O O . PRO A 1 94 ? -2.628 -17.333 -22.856 1.00 90.75 94 PRO A O 1
ATOM 760 N N . SER A 1 95 ? -0.504 -17.919 -23.284 1.00 91.50 95 SER A N 1
ATOM 761 C CA . SER A 1 95 ? -0.504 -17.520 -24.710 1.00 91.50 95 SER A CA 1
ATOM 762 C C . SER A 1 95 ? -1.009 -16.103 -24.997 1.00 91.50 95 SER A C 1
ATOM 764 O O . SER A 1 95 ? -1.515 -15.824 -26.084 1.00 91.50 95 SER A O 1
ATOM 766 N N . THR A 1 96 ? -0.891 -15.196 -24.035 1.00 94.88 96 THR A N 1
ATOM 767 C CA . THR A 1 96 ? -1.493 -13.869 -24.115 1.00 94.88 96 THR A CA 1
ATOM 768 C C . THR A 1 96 ? -0.401 -12.818 -24.175 1.00 94.88 96 THR A C 1
ATOM 770 O O . THR A 1 96 ? 0.546 -12.824 -23.386 1.00 94.88 96 THR A O 1
ATOM 773 N N . LYS A 1 97 ? -0.529 -11.909 -25.143 1.00 96.19 97 LYS A N 1
ATOM 774 C CA . LYS A 1 97 ? 0.328 -10.733 -25.242 1.00 96.19 97 LYS A CA 1
ATOM 775 C C . LYS A 1 97 ? -0.191 -9.668 -24.286 1.00 96.19 97 LYS A C 1
ATOM 777 O O . LYS A 1 97 ? -1.323 -9.217 -24.437 1.00 96.19 97 LYS A O 1
ATOM 782 N N . TYR A 1 98 ? 0.661 -9.257 -23.360 1.00 96.50 98 TYR A N 1
ATOM 783 C CA . TYR A 1 98 ? 0.431 -8.139 -22.464 1.00 96.50 98 TYR A CA 1
ATOM 784 C C . TYR A 1 98 ? 1.217 -6.921 -22.938 1.00 96.50 98 TYR A C 1
ATOM 786 O O . TYR A 1 98 ? 2.342 -7.050 -23.418 1.00 96.50 98 TYR A O 1
ATOM 794 N N . LEU A 1 99 ? 0.609 -5.747 -22.819 1.00 97.69 99 LEU A N 1
ATOM 795 C CA . LEU A 1 99 ? 1.216 -4.442 -23.043 1.00 97.69 99 LEU A CA 1
ATOM 796 C C . LEU A 1 99 ? 1.151 -3.673 -21.729 1.00 97.69 99 LEU A C 1
ATOM 798 O O . LEU A 1 99 ? 0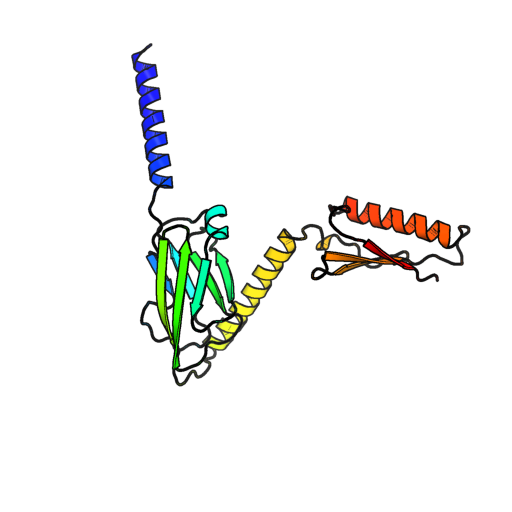.065 -3.494 -21.184 1.00 97.69 99 LEU A O 1
ATOM 802 N N . VAL A 1 100 ? 2.302 -3.237 -21.238 1.00 97.75 100 VAL A N 1
ATOM 803 C CA . VAL A 1 100 ? 2.416 -2.361 -20.077 1.00 97.75 100 VAL A CA 1
ATOM 804 C C . VAL A 1 100 ? 2.742 -0.968 -20.582 1.00 97.75 100 VAL A C 1
ATOM 806 O O . VAL A 1 100 ? 3.635 -0.805 -21.412 1.00 97.75 100 VAL A O 1
ATOM 809 N N . GLU A 1 101 ? 2.025 0.031 -20.091 1.00 97.69 101 GLU A N 1
ATOM 810 C CA . GLU A 1 101 ? 2.290 1.437 -20.364 1.00 97.69 101 GLU A CA 1
ATOM 811 C C . GLU A 1 101 ? 2.486 2.178 -19.047 1.00 97.69 101 GLU A C 1
ATOM 813 O O . GLU A 1 101 ? 1.676 2.047 -18.130 1.00 97.69 101 GLU A O 1
ATOM 818 N N . VAL A 1 102 ? 3.552 2.972 -18.977 1.00 97.12 102 VAL A N 1
ATOM 819 C CA . VAL A 1 102 ? 3.796 3.932 -17.900 1.00 97.12 102 VAL A CA 1
ATOM 820 C C . VAL A 1 102 ? 3.770 5.334 -18.488 1.00 97.12 102 VAL A C 1
ATOM 822 O O . VAL A 1 102 ? 4.449 5.613 -19.479 1.00 97.12 102 VAL A O 1
ATOM 825 N N . SER A 1 103 ? 3.002 6.232 -17.879 1.00 95.06 103 SER A N 1
ATOM 826 C CA . SER A 1 103 ? 2.893 7.617 -18.321 1.00 95.06 103 SER A CA 1
ATOM 827 C C . SER A 1 103 ? 3.020 8.598 -17.160 1.00 95.06 103 SER A C 1
ATOM 829 O O . SER A 1 103 ? 2.561 8.366 -16.042 1.00 95.06 103 SER A O 1
ATOM 831 N N . LEU A 1 104 ? 3.717 9.703 -17.418 1.00 91.88 104 LEU A N 1
ATOM 832 C CA . LEU A 1 104 ? 3.964 10.770 -16.458 1.00 91.88 104 LEU A CA 1
ATOM 833 C C . LEU A 1 104 ? 4.083 12.103 -17.202 1.00 91.88 104 LEU A C 1
ATOM 835 O O . LEU A 1 104 ? 5.032 12.335 -17.956 1.00 91.88 104 LEU A O 1
ATOM 839 N N . ASN A 1 105 ? 3.137 13.010 -16.954 1.00 85.19 105 ASN A N 1
ATOM 840 C CA . ASN A 1 105 ? 3.017 14.288 -17.663 1.00 85.19 105 ASN A CA 1
ATOM 841 C C . ASN A 1 105 ? 2.943 14.081 -19.193 1.00 85.19 105 ASN A C 1
ATOM 843 O O . ASN A 1 105 ? 1.993 13.483 -19.683 1.00 85.19 105 ASN A O 1
ATOM 847 N N . ASN A 1 106 ? 3.947 14.551 -19.943 1.00 84.94 106 ASN A N 1
ATOM 848 C CA . ASN A 1 106 ? 4.022 14.433 -21.406 1.00 84.94 106 ASN A CA 1
ATOM 849 C C . ASN A 1 106 ? 4.879 13.245 -21.877 1.00 84.94 106 ASN A C 1
ATOM 851 O O . ASN A 1 106 ? 5.156 13.124 -23.069 1.00 84.94 106 ASN A O 1
ATOM 855 N N . TYR A 1 107 ? 5.357 12.408 -20.955 1.00 91.25 107 TYR A N 1
ATOM 856 C CA . TYR A 1 107 ? 6.154 11.230 -21.268 1.00 91.25 107 TYR A CA 1
ATOM 857 C C . TYR A 1 107 ? 5.293 9.973 -21.134 1.00 91.25 107 TYR A C 1
ATOM 859 O O . TYR A 1 107 ? 4.645 9.781 -20.108 1.00 91.25 107 TYR A O 1
ATOM 867 N N . SER A 1 108 ? 5.312 9.114 -22.151 1.00 94.88 108 SER A N 1
ATOM 868 C CA . SER A 1 108 ? 4.748 7.765 -22.093 1.00 94.88 108 SER A CA 1
ATOM 869 C C . SER A 1 108 ? 5.754 6.775 -22.671 1.00 94.88 108 SER A C 1
ATOM 871 O O . SER A 1 108 ? 6.487 7.087 -23.616 1.00 94.88 108 SER A O 1
ATOM 873 N N . TYR A 1 109 ? 5.807 5.590 -22.075 1.00 96.94 109 TYR A N 1
ATOM 874 C CA . TYR A 1 109 ? 6.591 4.464 -22.550 1.00 96.94 109 TYR A CA 1
ATOM 875 C C . TYR A 1 109 ? 5.766 3.192 -22.422 1.00 96.94 109 TYR A C 1
ATOM 877 O O . TYR A 1 109 ? 5.207 2.917 -21.361 1.00 96.94 109 TYR A O 1
ATOM 885 N N . SER A 1 110 ? 5.729 2.399 -23.490 1.00 97.19 110 SER A N 1
ATOM 886 C CA . SER A 1 110 ? 5.063 1.104 -23.491 1.00 97.19 110 SER A CA 1
ATOM 887 C C . SER A 1 110 ? 6.005 -0.004 -23.937 1.00 97.19 110 SER A C 1
ATOM 889 O O . SER A 1 110 ? 6.879 0.201 -24.781 1.00 97.19 110 SER A O 1
ATOM 891 N N . TRP A 1 111 ? 5.825 -1.180 -23.348 1.00 97.94 111 TRP A N 1
ATOM 892 C CA . TRP A 1 111 ? 6.506 -2.408 -23.741 1.00 97.94 111 TRP A CA 1
ATOM 893 C C . TRP A 1 111 ? 5.551 -3.582 -23.615 1.00 97.94 111 TRP A C 1
ATOM 895 O O . TRP A 1 111 ? 4.604 -3.549 -22.829 1.00 97.94 111 TRP A O 1
ATOM 905 N N . GLY A 1 112 ? 5.783 -4.629 -24.397 1.00 96.81 112 GLY A N 1
ATOM 906 C CA . GLY A 1 112 ? 4.957 -5.823 -24.362 1.00 96.81 112 GLY A CA 1
ATOM 907 C C . GLY A 1 112 ? 5.747 -7.094 -24.118 1.00 96.81 112 GLY A C 1
ATOM 908 O O . GLY A 1 112 ? 6.913 -7.208 -24.477 1.00 96.81 112 GLY A O 1
ATOM 909 N N . PHE A 1 113 ? 5.085 -8.090 -23.553 1.00 95.81 113 PHE A N 1
ATOM 910 C CA . PHE A 1 113 ? 5.611 -9.443 -23.410 1.00 95.81 113 PHE A CA 1
ATOM 911 C C . PHE A 1 113 ? 4.491 -10.453 -23.655 1.00 95.81 113 PHE A C 1
ATOM 913 O O . PHE A 1 113 ? 3.312 -10.112 -23.609 1.00 95.81 113 PHE A O 1
ATOM 920 N N . THR A 1 114 ? 4.844 -11.697 -23.963 1.00 95.12 114 THR A N 1
ATOM 921 C CA . THR A 1 114 ? 3.867 -12.765 -24.224 1.00 95.12 114 THR A CA 1
ATOM 922 C C . THR A 1 114 ? 4.061 -13.897 -23.231 1.00 95.12 114 THR A C 1
ATOM 924 O O . THR A 1 114 ? 5.184 -14.352 -23.034 1.00 95.12 114 THR A O 1
ATOM 927 N N . THR A 1 115 ? 2.989 -14.365 -22.602 1.00 91.75 115 THR A N 1
ATOM 928 C CA . THR A 1 115 ? 3.038 -15.543 -21.727 1.00 91.75 115 THR A CA 1
ATOM 929 C C . THR A 1 115 ? 3.123 -16.837 -22.537 1.00 91.75 115 THR A C 1
ATOM 931 O O . THR A 1 115 ? 2.594 -16.944 -23.646 1.00 91.75 115 THR A O 1
ATOM 934 N N . SER A 1 116 ? 3.795 -17.846 -21.986 1.00 85.31 116 SER A N 1
ATOM 935 C CA . SER A 1 116 ? 3.906 -19.169 -22.607 1.00 85.31 116 SER A CA 1
ATOM 936 C C . SER A 1 116 ? 2.552 -19.886 -22.721 1.00 85.31 116 SER A C 1
ATOM 938 O O . SER A 1 116 ? 1.623 -19.619 -21.960 1.00 85.31 116 SER A O 1
ATOM 940 N N . SER A 1 117 ? 2.435 -20.794 -23.696 1.00 79.00 117 SER A N 1
ATOM 941 C CA . SER A 1 117 ? 1.230 -21.596 -23.965 1.00 79.00 117 SER A CA 1
ATOM 942 C C . SER A 1 117 ? 1.051 -22.786 -23.033 1.00 79.00 117 SER A C 1
ATOM 944 O O . SER A 1 117 ? -0.077 -23.141 -22.708 1.00 79.00 117 SER A O 1
ATOM 946 N N . ASN A 1 118 ? 2.159 -23.371 -22.581 1.00 71.69 118 ASN A N 1
ATOM 947 C CA . ASN A 1 118 ? 2.189 -24.460 -21.611 1.00 71.69 118 ASN A CA 1
ATOM 948 C C . ASN A 1 118 ? 2.983 -24.007 -20.385 1.00 71.69 118 ASN A C 1
ATOM 950 O O . ASN A 1 118 ? 4.136 -24.413 -20.215 1.00 71.69 118 ASN A O 1
ATOM 954 N N . PRO A 1 119 ? 2.408 -23.132 -19.550 1.00 66.25 119 PRO A N 1
ATOM 955 C CA . PRO A 1 119 ? 2.997 -22.836 -18.262 1.00 66.25 119 PRO A CA 1
ATOM 956 C C . PRO A 1 119 ? 2.838 -24.082 -17.395 1.00 66.25 119 PRO A C 1
ATOM 958 O O . PRO A 1 119 ? 1.741 -24.414 -16.949 1.00 66.25 119 PRO A O 1
ATOM 961 N N . VAL A 1 120 ? 3.925 -24.812 -17.192 1.00 65.50 120 VAL A N 1
ATOM 962 C CA . VAL A 1 120 ? 4.005 -25.774 -16.097 1.00 65.50 120 VAL A CA 1
ATOM 963 C C . VAL A 1 120 ? 4.544 -24.972 -14.922 1.00 65.50 120 VAL A C 1
ATOM 965 O O . VAL A 1 120 ? 5.692 -24.540 -15.027 1.00 65.50 120 VAL A O 1
ATOM 968 N N . PRO A 1 121 ? 3.752 -24.720 -13.858 1.00 67.00 121 PRO A N 1
ATOM 969 C CA . PRO A 1 121 ? 4.258 -24.033 -12.681 1.00 67.00 121 PRO A CA 1
ATOM 970 C C . PRO A 1 121 ? 5.457 -24.813 -12.158 1.00 67.00 121 PRO A C 1
ATOM 972 O O . PRO A 1 121 ? 5.337 -25.968 -11.747 1.00 67.00 121 PRO A O 1
ATOM 975 N N . THR A 1 122 ? 6.623 -24.202 -12.258 1.00 72.19 122 THR A N 1
ATOM 976 C CA . THR A 1 122 ? 7.847 -24.724 -11.672 1.00 72.19 122 THR A CA 1
ATOM 977 C C . THR A 1 122 ? 7.832 -24.470 -10.165 1.00 72.19 122 THR A C 1
ATOM 979 O O . THR A 1 122 ? 7.059 -23.653 -9.662 1.00 72.19 122 THR A O 1
ATOM 982 N N . GLU A 1 123 ? 8.688 -25.161 -9.418 1.00 76.62 123 GLU A N 1
ATOM 983 C CA . GLU A 1 123 ? 8.908 -24.846 -7.999 1.00 76.62 123 GLU A CA 1
ATOM 984 C C . GLU A 1 123 ? 9.344 -23.380 -7.812 1.00 76.62 123 GLU A C 1
ATOM 986 O O . GLU A 1 123 ? 8.904 -22.706 -6.877 1.00 76.62 123 GLU A O 1
ATOM 991 N N . ASP A 1 124 ? 10.101 -22.850 -8.776 1.00 74.06 124 ASP A N 1
ATOM 992 C CA . ASP A 1 124 ? 10.478 -21.439 -8.836 1.00 74.06 124 ASP A CA 1
ATOM 993 C C . ASP A 1 124 ? 9.256 -20.523 -9.012 1.00 74.06 124 ASP A C 1
ATOM 995 O O . ASP A 1 124 ? 9.185 -19.487 -8.357 1.00 74.06 124 ASP A O 1
ATOM 999 N N . ASP A 1 125 ? 8.266 -20.897 -9.832 1.00 71.31 125 ASP A N 1
ATOM 1000 C CA . ASP A 1 125 ? 7.031 -20.113 -10.002 1.00 71.31 125 ASP A CA 1
ATOM 1001 C C . ASP A 1 125 ? 6.196 -20.067 -8.716 1.00 71.31 125 ASP A C 1
ATOM 1003 O O . ASP A 1 125 ? 5.625 -19.029 -8.380 1.00 71.31 125 ASP A O 1
ATOM 1007 N N . LEU A 1 126 ? 6.125 -21.180 -7.980 1.00 78.06 126 LEU A N 1
ATOM 1008 C CA . LEU A 1 126 ? 5.415 -21.240 -6.698 1.00 78.06 126 LEU A CA 1
ATOM 1009 C C . LEU A 1 126 ? 6.124 -20.408 -5.627 1.00 78.06 126 LEU A C 1
ATOM 1011 O O . LEU A 1 126 ? 5.471 -19.674 -4.886 1.00 78.06 126 LEU A O 1
ATOM 1015 N N . THR A 1 127 ? 7.453 -20.479 -5.586 1.00 79.62 127 THR A N 1
ATOM 1016 C CA . THR A 1 127 ? 8.275 -19.680 -4.670 1.00 79.62 127 THR A CA 1
ATOM 1017 C C . THR A 1 127 ? 8.162 -18.190 -4.987 1.00 79.62 127 THR A C 1
ATOM 1019 O O . THR A 1 127 ? 7.986 -17.372 -4.086 1.00 79.62 127 THR A O 1
ATOM 1022 N N . GLN A 1 128 ? 8.210 -17.821 -6.270 1.00 76.00 128 GLN A N 1
ATOM 1023 C CA . GLN A 1 128 ? 8.011 -16.439 -6.710 1.00 76.00 128 GLN A CA 1
ATOM 1024 C C . GLN A 1 128 ? 6.628 -15.930 -6.332 1.00 76.00 128 GLN A C 1
ATOM 1026 O O . GLN A 1 128 ? 6.513 -14.813 -5.839 1.00 76.00 128 GLN A O 1
ATOM 1031 N N . ARG A 1 129 ? 5.590 -16.751 -6.504 1.00 78.62 129 ARG A N 1
ATOM 1032 C CA . ARG A 1 129 ? 4.236 -16.389 -6.097 1.00 78.62 129 ARG A CA 1
ATOM 1033 C C . ARG A 1 129 ? 4.139 -16.124 -4.594 1.00 78.62 129 ARG A C 1
ATOM 1035 O O . ARG A 1 129 ? 3.595 -15.095 -4.216 1.00 78.62 129 ARG A O 1
ATOM 1042 N N . GLN A 1 130 ? 4.681 -17.003 -3.751 1.00 82.06 130 GLN A N 1
ATOM 1043 C CA . GLN A 1 130 ? 4.687 -16.787 -2.298 1.00 82.06 130 GLN A CA 1
ATOM 1044 C C . GLN A 1 130 ? 5.422 -15.496 -1.928 1.00 82.06 130 GLN A C 1
ATOM 1046 O O . GLN A 1 130 ? 4.897 -14.678 -1.182 1.00 82.06 130 GLN A O 1
ATOM 1051 N N . ALA A 1 131 ? 6.590 -15.255 -2.529 1.00 83.19 131 ALA A N 1
ATOM 1052 C CA . ALA A 1 131 ? 7.325 -14.015 -2.316 1.00 83.19 131 ALA A CA 1
ATOM 1053 C C . ALA A 1 131 ? 6.536 -12.772 -2.776 1.00 83.19 131 ALA A C 1
ATOM 1055 O O . ALA A 1 131 ? 6.603 -11.732 -2.127 1.00 83.19 131 ALA A O 1
ATOM 1056 N N . GLN A 1 132 ? 5.781 -12.859 -3.878 1.00 82.38 132 GLN A N 1
ATOM 1057 C CA . GLN A 1 132 ? 4.903 -11.773 -4.326 1.00 82.38 132 GLN A CA 1
ATOM 1058 C C . GLN A 1 132 ? 3.757 -11.534 -3.339 1.00 82.38 132 GLN A C 1
ATOM 1060 O O . GLN A 1 132 ? 3.498 -10.382 -3.011 1.00 82.38 132 GLN A O 1
ATOM 1065 N N . GLU A 1 133 ? 3.111 -12.587 -2.833 1.00 84.06 133 GLU A N 1
ATOM 1066 C CA . GLU A 1 133 ? 2.038 -12.492 -1.831 1.00 84.06 133 GLU A CA 1
ATOM 1067 C C . GLU A 1 133 ? 2.540 -11.857 -0.516 1.00 84.06 133 GLU A C 1
ATOM 1069 O O . GLU A 1 133 ? 1.875 -10.977 0.042 1.00 84.06 133 GLU A O 1
ATOM 1074 N N . ASP A 1 134 ? 3.750 -12.209 -0.071 1.00 85.31 134 ASP A N 1
ATOM 1075 C CA . ASP A 1 134 ? 4.395 -11.598 1.099 1.00 85.31 134 ASP A CA 1
ATOM 1076 C C . ASP A 1 134 ? 4.678 -10.102 0.880 1.00 85.31 134 ASP A C 1
ATOM 1078 O O . ASP A 1 134 ? 4.411 -9.274 1.756 1.00 85.31 134 ASP A O 1
ATOM 1082 N N . ILE A 1 135 ? 5.191 -9.729 -0.300 1.00 84.25 135 ILE A N 1
ATOM 1083 C CA . ILE A 1 135 ? 5.436 -8.321 -0.641 1.00 84.25 135 ILE A CA 1
ATOM 1084 C C . ILE A 1 135 ? 4.117 -7.555 -0.732 1.00 84.25 135 ILE A C 1
ATOM 1086 O O . ILE A 1 135 ? 4.049 -6.433 -0.234 1.00 84.25 135 ILE A O 1
ATOM 1090 N N . ILE A 1 136 ? 3.079 -8.142 -1.336 1.00 83.62 136 ILE A N 1
ATOM 1091 C CA . ILE A 1 136 ? 1.752 -7.525 -1.426 1.00 83.62 136 ILE A CA 1
ATOM 1092 C C . ILE A 1 136 ? 1.239 -7.198 -0.033 1.00 83.62 136 ILE A C 1
ATOM 1094 O O . ILE A 1 136 ? 0.940 -6.040 0.249 1.00 83.62 136 ILE A O 1
ATOM 1098 N N . THR A 1 137 ? 1.269 -8.183 0.859 1.00 84.75 137 THR A N 1
ATOM 1099 C CA . THR A 1 137 ? 0.837 -8.013 2.246 1.00 84.75 137 THR A CA 1
ATOM 1100 C C . THR A 1 137 ? 1.637 -6.914 2.953 1.00 84.75 137 THR A C 1
ATOM 1102 O O . THR A 1 137 ? 1.064 -6.054 3.618 1.00 84.75 137 THR A O 1
ATOM 1105 N N . ALA A 1 138 ? 2.963 -6.889 2.784 1.00 85.06 138 ALA A N 1
ATOM 1106 C CA . ALA A 1 138 ? 3.817 -5.872 3.396 1.00 85.06 138 ALA A CA 1
ATOM 1107 C C . ALA A 1 138 ? 3.553 -4.455 2.851 1.00 85.06 138 ALA A C 1
ATOM 1109 O O . ALA A 1 138 ? 3.586 -3.485 3.611 1.00 85.06 138 ALA A O 1
ATOM 1110 N N . VAL A 1 139 ? 3.299 -4.319 1.546 1.00 84.00 139 VAL A N 1
ATOM 1111 C CA . VAL A 1 139 ? 2.967 -3.033 0.916 1.00 84.00 139 VAL A CA 1
ATOM 1112 C C . VAL A 1 139 ? 1.598 -2.549 1.382 1.00 84.00 139 VAL A C 1
ATOM 1114 O O . VAL A 1 139 ? 1.479 -1.397 1.794 1.00 84.00 139 VAL A O 1
ATOM 1117 N N . GLU A 1 140 ? 0.585 -3.415 1.366 1.00 86.06 140 GLU A N 1
ATOM 1118 C CA . GLU A 1 140 ? -0.767 -3.089 1.826 1.00 86.06 140 GLU A CA 1
ATOM 1119 C C . GLU A 1 140 ? -0.778 -2.679 3.300 1.00 86.06 140 GLU A C 1
ATOM 1121 O O . GLU A 1 140 ? -1.365 -1.650 3.637 1.00 86.06 140 GLU A O 1
ATOM 1126 N N . GLN A 1 141 ? -0.061 -3.411 4.159 1.00 87.44 141 GLN A N 1
ATOM 1127 C CA . GLN A 1 141 ? 0.102 -3.041 5.564 1.00 87.44 141 GLN A CA 1
ATOM 1128 C C . GLN A 1 141 ? 0.789 -1.678 5.703 1.00 87.44 141 GLN A C 1
ATOM 1130 O O . GLN A 1 141 ? 0.310 -0.817 6.432 1.00 87.44 141 GLN A O 1
ATOM 1135 N N . GLY A 1 142 ? 1.869 -1.431 4.958 1.00 87.31 142 GLY A N 1
ATOM 1136 C CA . GLY A 1 142 ? 2.567 -0.146 5.004 1.00 87.31 142 GLY A CA 1
ATOM 1137 C C . GLY A 1 142 ? 1.701 1.038 4.553 1.00 87.31 142 GLY A C 1
ATOM 1138 O O . GLY A 1 142 ? 1.812 2.130 5.110 1.00 87.31 142 GLY A O 1
ATOM 1139 N N . GLU A 1 143 ? 0.833 0.852 3.557 1.00 87.56 143 GLU A N 1
ATOM 1140 C CA . GLU A 1 143 ? -0.142 1.871 3.147 1.00 87.56 143 GLU A CA 1
ATOM 1141 C C . GLU A 1 143 ? -1.255 2.053 4.190 1.00 87.56 143 GLU A C 1
ATOM 1143 O O . GLU A 1 143 ? -1.658 3.186 4.476 1.00 87.56 143 GLU A O 1
ATOM 1148 N N . PHE A 1 144 ? -1.704 0.964 4.817 1.00 90.25 144 PHE A N 1
ATOM 1149 C CA . PHE A 1 144 ? -2.656 1.007 5.921 1.00 90.25 144 PHE A CA 1
ATOM 1150 C C . PHE A 1 144 ? -2.097 1.785 7.122 1.00 90.25 144 PHE A C 1
ATOM 1152 O O . PHE A 1 144 ? -2.751 2.714 7.599 1.00 90.25 144 PHE A O 1
ATOM 1159 N N . ASP A 1 145 ? -0.862 1.501 7.541 1.00 91.69 145 ASP A N 1
ATOM 1160 C CA . ASP A 1 145 ? -0.186 2.157 8.669 1.00 91.69 145 ASP A CA 1
ATOM 1161 C C . ASP A 1 145 ? 0.011 3.658 8.422 1.00 91.69 145 ASP A C 1
ATOM 1163 O O . ASP A 1 145 ? -0.162 4.484 9.320 1.00 91.69 145 ASP A O 1
ATOM 1167 N N . LYS A 1 146 ? 0.326 4.051 7.181 1.00 89.31 146 LYS A N 1
ATOM 1168 C CA . LYS A 1 146 ? 0.399 5.471 6.796 1.00 89.31 146 LYS A CA 1
ATOM 1169 C C . LYS A 1 146 ? -0.964 6.153 6.879 1.00 89.31 146 LYS A C 1
ATOM 1171 O O . LYS A 1 146 ? -1.039 7.317 7.278 1.00 89.31 146 LYS A O 1
ATOM 1176 N N . LYS A 1 147 ? -2.036 5.463 6.473 1.00 91.88 147 LYS A N 1
ATOM 1177 C CA . LYS A 1 147 ? -3.403 6.004 6.478 1.00 91.88 147 LYS A CA 1
ATOM 1178 C C . LYS A 1 147 ? -3.981 6.087 7.897 1.00 91.88 147 LYS A C 1
ATOM 1180 O O . LYS A 1 147 ? -4.694 7.048 8.208 1.00 91.88 147 LYS A O 1
ATOM 1185 N N . TYR A 1 148 ? -3.650 5.123 8.756 1.00 94.75 148 TYR A N 1
ATOM 1186 C CA . TYR A 1 148 ? -4.162 4.979 10.120 1.00 94.75 148 TYR A CA 1
ATOM 1187 C C . TYR A 1 148 ? -3.026 4.750 11.139 1.00 94.75 148 TYR A C 1
ATOM 1189 O O . TYR A 1 148 ? -2.975 3.706 11.785 1.00 94.75 148 TYR A O 1
ATOM 1197 N N . PRO A 1 149 ? -2.143 5.739 11.374 1.00 94.62 149 PRO A N 1
ATOM 1198 C CA . PRO A 1 149 ? -0.951 5.564 12.221 1.00 94.62 149 PRO A CA 1
ATOM 1199 C C . PRO A 1 149 ? -1.257 5.286 13.702 1.00 94.62 149 PRO A C 1
ATOM 1201 O O . PRO A 1 149 ? -0.378 4.901 14.466 1.00 94.62 149 PRO A O 1
ATOM 1204 N N . TRP A 1 150 ? -2.501 5.513 14.122 1.00 95.12 150 TRP A N 1
ATOM 1205 C CA . TRP A 1 150 ? -3.003 5.267 15.473 1.00 95.12 150 TRP A CA 1
ATOM 1206 C C . TRP A 1 150 ? -3.618 3.871 15.645 1.00 95.12 150 TRP A C 1
ATOM 1208 O O . TRP A 1 150 ? -4.000 3.523 16.759 1.00 95.12 150 TRP A O 1
ATOM 1218 N N . TYR A 1 151 ? -3.765 3.083 14.573 1.00 95.38 151 TYR A N 1
ATOM 1219 C CA . TYR A 1 151 ? -4.546 1.842 14.595 1.00 95.38 151 TYR A CA 1
ATOM 1220 C C . TYR A 1 151 ? -4.003 0.819 15.602 1.00 95.38 151 TYR A C 1
ATOM 1222 O O . TYR A 1 151 ? -4.757 0.330 16.440 1.00 95.38 151 TYR A O 1
ATOM 1230 N N . ASP A 1 152 ? -2.687 0.603 15.621 1.00 93.94 152 ASP A N 1
ATOM 1231 C CA . ASP A 1 152 ? -2.025 -0.325 16.555 1.00 93.94 152 ASP A CA 1
ATOM 1232 C C . ASP A 1 152 ? -2.006 0.163 18.014 1.00 93.94 152 ASP A C 1
ATOM 1234 O O . ASP A 1 152 ? -1.559 -0.546 18.913 1.00 93.94 152 ASP A O 1
ATOM 1238 N N . GLN A 1 153 ? -2.463 1.391 18.265 1.00 96.50 153 GLN A N 1
ATOM 1239 C CA . GLN A 1 153 ? -2.570 1.970 19.604 1.00 96.50 153 GLN A CA 1
ATOM 1240 C C . GLN A 1 153 ? -3.987 1.836 20.181 1.00 96.50 153 GLN A C 1
ATOM 1242 O O . GLN A 1 153 ? -4.221 2.246 21.321 1.00 96.50 153 GLN A O 1
ATOM 1247 N N . ILE A 1 154 ? -4.946 1.287 19.422 1.00 95.88 154 ILE A N 1
ATOM 1248 C CA . ILE A 1 154 ? -6.283 0.992 19.947 1.00 95.88 154 ILE A CA 1
ATOM 1249 C C . ILE A 1 154 ? -6.128 0.007 21.116 1.00 95.88 154 ILE A C 1
ATOM 1251 O O . ILE A 1 154 ? -5.508 -1.043 20.954 1.00 95.88 154 ILE A O 1
ATOM 1255 N N . PRO A 1 155 ? -6.666 0.324 22.306 1.00 95.62 155 PRO A N 1
ATOM 1256 C CA . PRO A 1 155 ? -6.487 -0.533 23.464 1.00 95.62 155 PRO A CA 1
ATOM 1257 C C . PRO A 1 155 ? -7.216 -1.864 23.291 1.00 95.62 155 PRO A C 1
ATOM 1259 O O . PRO A 1 155 ? -8.319 -1.929 22.741 1.00 95.62 155 PRO A O 1
ATOM 1262 N N . GLU A 1 156 ? -6.625 -2.904 23.870 1.00 94.88 156 GLU A N 1
ATOM 1263 C CA . GLU A 1 156 ? -7.259 -4.210 24.020 1.00 94.88 156 GLU A CA 1
ATOM 1264 C C . GLU A 1 156 ? -8.636 -4.101 24.710 1.00 94.88 156 GLU A C 1
ATOM 1266 O O . GLU A 1 156 ? -8.856 -3.201 25.537 1.00 94.88 156 GLU A O 1
ATOM 1271 N N . PRO A 1 157 ? -9.574 -5.026 24.423 1.00 95.19 157 PRO A N 1
ATOM 1272 C CA . PRO A 1 157 ? -10.879 -5.050 25.071 1.00 95.19 157 PRO A CA 1
ATOM 1273 C C . PRO A 1 157 ? -10.758 -5.041 26.602 1.00 95.19 157 PRO A C 1
ATOM 1275 O O . PRO A 1 157 ? -10.039 -5.846 27.195 1.00 95.19 157 PRO A O 1
ATOM 1278 N N . SER A 1 158 ? -11.513 -4.157 27.256 1.00 93.75 158 SER A N 1
ATOM 1279 C CA . SER A 1 158 ? -11.534 -4.025 28.714 1.00 93.75 158 SER A CA 1
ATOM 1280 C C . SER A 1 158 ? -12.881 -4.450 29.307 1.00 93.75 158 SER A C 1
ATOM 1282 O O . SER A 1 158 ? -13.844 -4.748 28.596 1.00 93.75 158 SER A O 1
ATOM 1284 N N . ASN A 1 159 ? -12.971 -4.431 30.639 1.00 93.56 159 ASN A N 1
ATOM 1285 C CA . ASN A 1 159 ? -14.233 -4.657 31.349 1.00 93.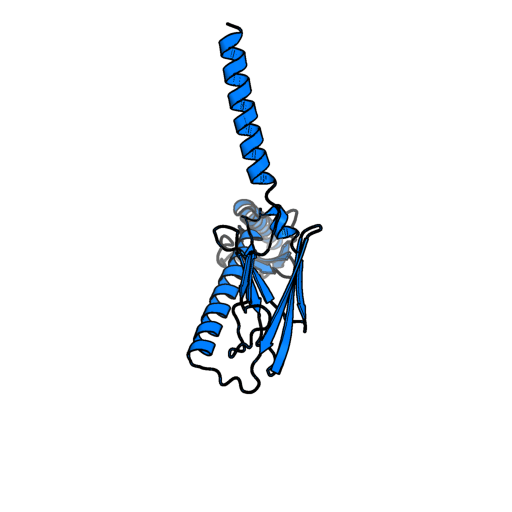56 159 ASN A CA 1
ATOM 1286 C C . ASN A 1 159 ? -15.247 -3.518 31.176 1.00 93.56 159 ASN A C 1
ATOM 1288 O O . ASN A 1 159 ? -16.419 -3.718 31.487 1.00 93.56 159 ASN A O 1
ATOM 1292 N N . ASP A 1 160 ? -14.809 -2.346 30.715 1.00 95.19 160 ASP A N 1
ATOM 1293 C CA . ASP A 1 160 ? -15.635 -1.138 30.662 1.00 95.19 160 ASP A CA 1
ATOM 1294 C C . ASP A 1 160 ? -16.055 -0.797 29.227 1.00 95.19 160 ASP A C 1
ATOM 1296 O O . ASP A 1 160 ? -17.158 -0.296 28.998 1.00 95.19 160 ASP A O 1
ATOM 1300 N N . TYR A 1 161 ? -15.205 -1.111 28.247 1.00 97.06 161 TYR A N 1
ATOM 1301 C CA . TYR A 1 161 ? -15.503 -0.920 26.833 1.00 97.06 161 TYR A CA 1
ATOM 1302 C C . TYR A 1 161 ? -14.610 -1.762 25.912 1.00 97.06 161 TYR A C 1
ATOM 1304 O O . TYR A 1 161 ? -13.544 -2.249 26.295 1.00 97.06 161 TYR A O 1
ATOM 1312 N N . PHE A 1 162 ? -15.041 -1.864 24.660 1.00 97.75 162 PHE A N 1
ATOM 1313 C CA . PHE A 1 162 ? -14.278 -2.349 23.518 1.00 97.75 162 PHE A CA 1
ATOM 1314 C C . PHE A 1 162 ? -14.383 -1.330 22.379 1.00 97.75 162 PHE A C 1
ATOM 1316 O O . PHE A 1 162 ? -15.475 -0.819 22.116 1.00 97.75 162 PHE A O 1
ATOM 1323 N N . ILE A 1 163 ? -13.262 -1.051 21.713 1.00 97.81 163 ILE A N 1
ATOM 1324 C CA . ILE A 1 163 ? -13.191 -0.143 20.567 1.00 97.81 163 ILE A CA 1
ATOM 1325 C C . ILE A 1 163 ? -12.716 -0.943 19.357 1.00 97.81 163 ILE A C 1
ATOM 1327 O O . ILE A 1 163 ? -11.665 -1.572 19.407 1.00 97.81 163 ILE A O 1
ATOM 1331 N N . GLY A 1 164 ? -13.484 -0.900 18.274 1.00 96.44 164 GLY A N 1
ATOM 1332 C CA . GLY A 1 164 ? -13.062 -1.390 16.969 1.00 96.44 164 GLY A CA 1
ATOM 1333 C C . GLY A 1 164 ? -13.141 -0.293 15.915 1.00 96.44 164 GLY A C 1
ATOM 1334 O O . GLY A 1 164 ? -13.854 0.703 16.083 1.00 96.44 164 GLY A O 1
ATOM 1335 N N . PHE A 1 165 ? -12.411 -0.485 14.821 1.00 96.81 165 PHE A N 1
ATOM 1336 C CA . PHE A 1 165 ? -12.415 0.413 13.675 1.00 96.81 165 PHE A CA 1
ATOM 1337 C C . PHE A 1 165 ? -12.736 -0.354 12.393 1.00 96.81 165 PHE A C 1
ATOM 1339 O O . PHE A 1 165 ? -12.165 -1.406 12.122 1.00 96.81 165 PHE A O 1
ATOM 1346 N N . ASP A 1 166 ? -13.692 0.165 11.630 1.00 94.00 166 ASP A N 1
ATOM 1347 C CA . ASP A 1 166 ? -14.075 -0.333 10.312 1.00 94.00 166 ASP A CA 1
ATOM 1348 C C . ASP A 1 166 ? -13.385 0.568 9.278 1.00 94.00 166 ASP A C 1
ATOM 1350 O O . ASP A 1 166 ? -13.800 1.714 9.079 1.00 94.00 166 ASP A O 1
ATOM 1354 N N . SER A 1 167 ? -12.297 0.078 8.672 1.00 92.19 167 SER A N 1
ATOM 1355 C CA . SER A 1 167 ? -11.492 0.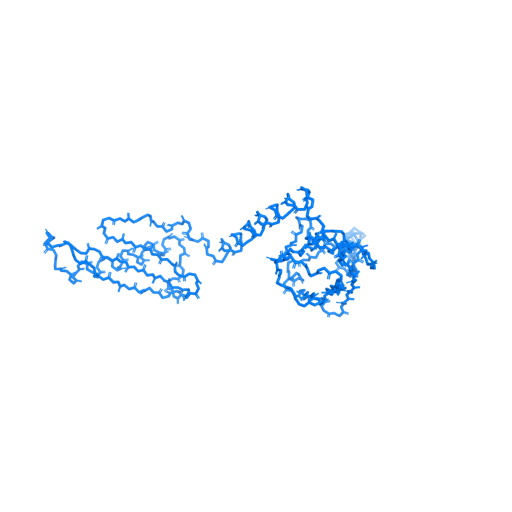839 7.706 1.00 92.19 167 SER A CA 1
ATOM 1356 C C . SER A 1 167 ? -12.224 1.114 6.397 1.00 92.19 167 SER A C 1
ATOM 1358 O O . SER A 1 167 ? -11.966 2.141 5.772 1.00 92.19 167 SER A O 1
ATOM 1360 N N . ASP A 1 168 ? -13.165 0.249 6.011 1.00 89.62 168 ASP A N 1
ATOM 1361 C CA . ASP A 1 168 ? -13.958 0.409 4.789 1.00 89.62 168 ASP A CA 1
ATOM 1362 C C . ASP A 1 168 ? -14.981 1.537 4.942 1.00 89.62 168 ASP A C 1
ATOM 1364 O O . ASP A 1 168 ? -15.238 2.297 4.008 1.00 89.62 168 ASP A O 1
ATOM 1368 N N . LYS A 1 169 ? -15.572 1.659 6.137 1.00 92.38 169 LYS A N 1
ATOM 1369 C CA . LYS A 1 169 ? -16.547 2.713 6.463 1.00 92.38 169 LYS A CA 1
ATOM 1370 C C . LYS A 1 169 ? -15.933 3.936 7.139 1.00 92.38 169 LYS A C 1
ATOM 1372 O O . LYS A 1 169 ? -16.665 4.878 7.436 1.00 92.38 169 LYS A O 1
ATOM 1377 N N . GLU A 1 170 ? -14.633 3.900 7.414 1.00 93.75 170 GLU A N 1
ATOM 1378 C CA . GLU A 1 170 ? -13.888 4.916 8.159 1.00 93.75 170 GLU A CA 1
ATOM 1379 C C . GLU A 1 170 ? -14.607 5.348 9.452 1.00 93.75 170 GLU A C 1
ATOM 1381 O O . GLU A 1 170 ? -14.818 6.535 9.718 1.00 93.75 170 GLU A O 1
ATOM 1386 N N . LYS A 1 171 ? -15.026 4.372 10.268 1.00 95.19 171 LYS A N 1
ATOM 1387 C CA . LYS A 1 171 ? -15.764 4.644 11.510 1.00 95.19 171 LYS A CA 1
ATOM 1388 C C . LYS A 1 171 ? -15.343 3.758 12.670 1.00 95.19 171 LYS A C 1
ATOM 1390 O O . LYS A 1 171 ? -14.999 2.591 12.495 1.00 95.19 171 LYS A O 1
ATOM 1395 N N . PHE A 1 172 ? -15.460 4.305 13.873 1.00 97.50 172 PHE A N 1
ATOM 1396 C CA . PHE A 1 172 ? -15.322 3.543 15.104 1.00 97.50 172 PHE A CA 1
ATOM 1397 C C . PHE A 1 172 ? -16.658 2.937 15.510 1.00 97.50 172 PHE A C 1
ATOM 1399 O O . PHE A 1 172 ? -17.701 3.592 15.453 1.00 97.50 172 PHE A O 1
ATOM 1406 N N . PHE A 1 173 ? -16.610 1.701 15.987 1.00 96.94 173 PHE A N 1
ATOM 1407 C CA . PHE A 1 173 ? -17.719 1.054 16.670 1.00 96.94 173 PHE A CA 1
ATOM 1408 C C . PHE A 1 173 ? -17.277 0.695 18.082 1.00 96.94 173 PHE A C 1
ATOM 1410 O O . PHE A 1 173 ? -16.233 0.081 18.299 1.00 96.94 173 PHE A O 1
ATOM 1417 N N . VAL A 1 174 ? -18.074 1.116 19.055 1.00 97.94 174 VAL A N 1
ATOM 1418 C CA . VAL A 1 174 ? -17.718 1.051 20.467 1.00 97.94 174 VAL A CA 1
ATOM 1419 C C . VAL A 1 174 ? -18.810 0.311 21.214 1.00 97.94 174 VAL A C 1
ATOM 1421 O O . VAL A 1 174 ? -19.973 0.716 21.207 1.00 97.94 174 VAL A O 1
ATOM 1424 N N . ALA A 1 175 ? -18.427 -0.763 21.894 1.00 98.12 175 ALA A N 1
ATOM 1425 C CA . ALA A 1 175 ? -19.279 -1.416 22.874 1.00 98.12 175 ALA A CA 1
ATOM 1426 C C . ALA A 1 175 ? -18.912 -0.891 24.264 1.00 98.12 175 ALA A C 1
ATOM 1428 O O . ALA A 1 175 ? -17.756 -0.997 24.661 1.00 98.12 175 ALA A O 1
ATOM 1429 N N . ILE A 1 176 ? -19.876 -0.330 24.994 1.00 98.19 176 ILE A N 1
ATOM 1430 C CA . ILE A 1 176 ? -19.693 0.129 26.381 1.00 98.19 176 ILE A CA 1
ATOM 1431 C C . ILE A 1 176 ? -20.447 -0.787 27.345 1.00 98.19 176 ILE A C 1
ATOM 1433 O O . ILE A 1 176 ? -21.530 -1.281 27.017 1.00 98.19 176 ILE A O 1
ATOM 1437 N N . TYR A 1 177 ? -19.882 -1.001 28.535 1.00 97.38 177 TYR A N 1
ATOM 1438 C CA . TYR A 1 177 ? -20.372 -1.967 29.523 1.00 97.38 177 TYR A CA 1
ATOM 1439 C C . TYR A 1 177 ? -20.700 -1.310 30.880 1.00 97.38 177 TYR A C 1
ATOM 1441 O O . TYR A 1 177 ? -19.974 -1.515 31.857 1.00 97.38 177 TYR A O 1
ATOM 1449 N N . PRO A 1 178 ? -21.788 -0.517 30.984 1.00 97.12 178 PRO A N 1
ATOM 1450 C CA . PRO A 1 178 ? -22.270 -0.010 32.270 1.00 97.12 178 PRO A CA 1
ATOM 1451 C C . PRO A 1 178 ? -22.577 -1.145 33.254 1.00 97.12 178 PRO A C 1
ATOM 1453 O O . PRO A 1 178 ? -23.064 -2.198 32.846 1.00 97.12 178 PRO A O 1
ATOM 1456 N N . LYS A 1 179 ? -22.348 -0.923 34.551 1.00 96.38 179 LYS A N 1
ATOM 1457 C CA . LYS A 1 179 ? -22.499 -1.944 35.599 1.00 96.38 179 LYS A CA 1
ATOM 1458 C C . LYS A 1 179 ? -23.740 -1.694 36.452 1.00 96.38 179 LYS A C 1
ATOM 1460 O O . LYS A 1 179 ? -23.886 -0.603 37.010 1.00 96.38 179 LYS A O 1
ATOM 1465 N N . TYR A 1 180 ? -24.588 -2.708 36.640 1.00 92.94 180 TYR A N 1
ATOM 1466 C CA . TYR A 1 180 ? -25.750 -2.638 37.546 1.00 92.94 180 TYR A CA 1
ATOM 1467 C C . TYR A 1 180 ? -25.352 -2.478 39.016 1.00 92.94 180 TYR A C 1
ATOM 1469 O O . TYR A 1 180 ? -26.121 -1.953 39.815 1.00 92.94 180 TYR A O 1
ATOM 1477 N N . SER A 1 181 ? -24.147 -2.923 39.379 1.00 92.12 181 SER A N 1
ATOM 1478 C CA . SER A 1 181 ? -23.616 -2.834 40.742 1.00 92.12 181 SER A CA 1
ATOM 1479 C C . SER A 1 181 ? -23.041 -1.458 41.102 1.00 92.12 181 SER A C 1
ATOM 1481 O O . SER A 1 181 ? -22.561 -1.277 42.219 1.00 92.12 181 SER A O 1
ATOM 1483 N N . SER A 1 182 ? -23.006 -0.510 40.161 1.00 91.44 182 SER A N 1
ATOM 1484 C CA . SER A 1 182 ? -22.452 0.830 40.378 1.00 91.44 182 SER A CA 1
ATOM 1485 C C . SER A 1 182 ? -23.442 1.737 41.124 1.00 91.44 182 SER A C 1
ATOM 1487 O O . SER A 1 182 ? -24.647 1.638 40.891 1.00 91.44 182 SER A O 1
ATOM 1489 N N . PRO A 1 183 ? -22.968 2.666 41.978 1.00 91.19 183 PRO A N 1
ATOM 1490 C CA . PRO A 1 183 ? -23.827 3.691 42.574 1.00 91.19 183 PRO A CA 1
ATOM 1491 C C . PRO A 1 183 ? -24.353 4.716 41.550 1.00 91.19 183 PRO A C 1
ATOM 1493 O O . PRO A 1 183 ? -25.337 5.398 41.832 1.00 91.19 183 PRO A O 1
ATOM 1496 N N . ASN A 1 184 ? -23.725 4.830 40.373 1.00 93.69 184 ASN A N 1
ATOM 1497 C CA . ASN A 1 184 ? -24.174 5.713 39.294 1.00 93.69 184 ASN A CA 1
ATOM 1498 C C . ASN A 1 184 ? -25.247 5.027 38.440 1.00 93.69 184 ASN A C 1
ATOM 1500 O O . ASN A 1 184 ? -25.161 3.834 38.146 1.00 93.69 184 ASN A O 1
ATOM 1504 N N . SER A 1 185 ? -26.228 5.791 37.955 1.00 96.00 185 SER A N 1
ATOM 1505 C CA . SER A 1 185 ? -27.214 5.266 36.997 1.00 96.00 185 SER A CA 1
ATOM 1506 C C . SER A 1 185 ? -26.554 4.814 35.687 1.00 96.00 185 SER A C 1
ATOM 1508 O O . SER A 1 185 ? -25.507 5.334 35.301 1.00 96.00 185 SER A O 1
ATOM 1510 N N . ILE A 1 186 ? -27.191 3.884 34.965 1.00 96.25 186 ILE A N 1
ATOM 1511 C CA . ILE A 1 186 ? -26.697 3.396 33.665 1.00 96.25 186 ILE A CA 1
ATOM 1512 C C . ILE A 1 186 ? -26.453 4.558 32.694 1.00 96.25 186 ILE A C 1
ATOM 1514 O O . ILE A 1 186 ? -25.381 4.639 32.112 1.00 96.25 186 ILE A O 1
ATOM 1518 N N . SER A 1 187 ? -27.382 5.512 32.583 1.00 96.12 187 SER A N 1
ATOM 1519 C CA . SER A 1 187 ? -27.220 6.669 31.692 1.00 96.12 187 SER A CA 1
ATOM 1520 C C . SER A 1 187 ? -26.044 7.574 32.078 1.00 96.12 187 SER A C 1
ATOM 1522 O O . SER A 1 187 ? -25.368 8.092 31.197 1.00 96.12 187 SER A O 1
ATOM 1524 N N . GLN A 1 188 ? -25.762 7.757 33.373 1.00 96.75 188 GLN A N 1
ATOM 1525 C CA . GLN A 1 188 ? -24.581 8.516 33.809 1.00 96.75 188 GLN A CA 1
ATOM 1526 C C . GLN A 1 188 ? -23.288 7.787 33.440 1.00 96.75 188 GLN A C 1
ATOM 1528 O O . GLN A 1 188 ? -22.380 8.401 32.886 1.00 96.75 188 GLN A O 1
ATOM 1533 N N . GLN A 1 189 ? -23.240 6.475 33.684 1.00 97.38 189 GLN A N 1
ATOM 1534 C CA . GLN A 1 189 ? -22.102 5.641 33.304 1.00 97.38 189 GLN A CA 1
ATOM 1535 C C . GLN A 1 189 ? -21.881 5.645 31.786 1.00 97.38 189 GLN A C 1
ATOM 1537 O O . GLN A 1 189 ? -20.745 5.723 31.336 1.00 97.38 189 GLN A O 1
ATOM 1542 N N . GLU A 1 190 ? -22.944 5.603 30.979 1.00 97.69 190 GLU A N 1
ATOM 1543 C CA . GLU A 1 190 ? -22.830 5.689 29.521 1.00 97.69 190 GLU A CA 1
ATOM 1544 C C . GLU A 1 190 ? -22.173 6.997 29.071 1.00 97.69 190 GLU A C 1
ATOM 1546 O O . GLU A 1 190 ? -21.292 6.972 28.215 1.00 97.69 190 GLU A O 1
ATOM 1551 N N . GLU A 1 191 ? -22.558 8.135 29.649 1.00 97.25 191 GLU A N 1
ATOM 1552 C CA . GLU A 1 191 ? -21.952 9.431 29.321 1.00 97.25 191 GLU A CA 1
ATOM 1553 C C . GLU A 1 191 ? -20.487 9.526 29.773 1.00 97.25 191 GLU A C 1
ATOM 1555 O O . GLU A 1 191 ? -19.653 10.092 29.061 1.00 97.25 191 GLU A O 1
ATOM 1560 N N . GLU A 1 192 ? -20.148 8.948 30.926 1.00 96.94 192 GLU A N 1
ATOM 1561 C CA . GLU A 1 192 ? -18.768 8.854 31.417 1.00 96.94 192 GLU A CA 1
ATOM 1562 C C . GLU A 1 192 ? -17.903 7.980 30.496 1.00 96.94 192 GLU A C 1
ATOM 1564 O O . GLU A 1 192 ? -16.837 8.416 30.056 1.00 96.94 192 GLU A O 1
ATOM 1569 N N . LEU A 1 193 ? -18.392 6.794 30.126 1.00 97.62 193 LEU A N 1
ATOM 1570 C CA . LEU A 1 193 ? -17.694 5.856 29.244 1.00 97.62 193 LEU A CA 1
ATOM 1571 C C . LEU A 1 193 ? -17.523 6.419 27.830 1.00 97.62 193 LEU A C 1
ATOM 1573 O O . LEU A 1 193 ? -16.444 6.298 27.254 1.00 97.62 193 LEU A O 1
ATOM 1577 N N . LYS A 1 194 ? -18.538 7.096 27.275 1.00 97.12 194 LYS A N 1
ATOM 1578 C CA . LYS A 1 194 ? -18.414 7.786 25.977 1.00 97.12 194 LYS A CA 1
ATOM 1579 C C . LYS A 1 194 ? -17.308 8.841 26.012 1.00 97.12 194 LYS A C 1
ATOM 1581 O O . LYS A 1 194 ? -16.473 8.880 25.112 1.00 97.12 194 LYS A O 1
ATOM 1586 N N . LYS A 1 195 ? -17.255 9.674 27.059 1.00 96.19 195 LYS A N 1
ATOM 1587 C CA . LYS A 1 195 ? -16.187 10.679 27.223 1.00 96.19 195 LYS A CA 1
ATOM 1588 C C . LYS A 1 195 ? -14.814 10.031 27.366 1.00 96.19 195 LYS A C 1
ATOM 1590 O O . LYS A 1 195 ? -13.852 10.503 26.759 1.00 96.19 195 LYS A O 1
ATOM 1595 N N . GLN A 1 196 ? -14.724 8.954 28.140 1.00 96.31 196 GLN A N 1
ATOM 1596 C CA . GLN A 1 196 ? -13.488 8.199 28.312 1.00 96.31 196 GLN A CA 1
ATOM 1597 C C . GLN A 1 196 ? -12.990 7.632 26.979 1.00 96.31 196 GLN A C 1
ATOM 1599 O O . GLN A 1 196 ? -11.824 7.822 26.645 1.00 96.31 196 GLN A O 1
ATOM 1604 N N . VAL A 1 197 ? -13.867 7.013 26.186 1.00 97.00 197 VAL A N 1
ATOM 1605 C CA . VAL A 1 197 ? -13.522 6.483 24.860 1.00 97.00 197 VAL A CA 1
ATOM 1606 C C . VAL A 1 197 ? -13.050 7.591 23.922 1.00 97.00 197 VAL A C 1
ATOM 1608 O O . VAL A 1 197 ? -12.002 7.446 23.301 1.00 97.00 197 VAL A O 1
ATOM 1611 N N . LEU A 1 198 ? -13.754 8.727 23.859 1.00 95.88 198 LEU A N 1
ATOM 1612 C CA . LEU A 1 198 ? -13.304 9.873 23.057 1.00 95.88 198 LEU A CA 1
ATOM 1613 C C . LEU A 1 198 ? -11.918 10.366 23.487 1.00 95.88 198 LEU A C 1
ATOM 1615 O O . LEU A 1 198 ? -11.084 10.663 22.638 1.00 95.88 198 LEU A O 1
ATOM 1619 N N . THR A 1 199 ? -11.660 10.405 24.794 1.00 95.81 199 THR A N 1
ATOM 1620 C CA . THR A 1 199 ? -10.366 10.827 25.347 1.00 95.81 199 THR A CA 1
ATOM 1621 C C . THR A 1 199 ? -9.258 9.851 24.952 1.00 95.81 199 THR A C 1
ATOM 1623 O O . THR A 1 199 ? -8.175 10.270 24.557 1.00 95.81 199 THR A O 1
ATOM 1626 N N . VAL A 1 200 ? -9.529 8.545 25.010 1.00 96.44 200 VAL A N 1
ATOM 1627 C CA . VAL A 1 200 ? -8.599 7.497 24.567 1.00 96.44 200 VAL A CA 1
ATOM 1628 C C . VAL A 1 200 ? -8.268 7.651 23.086 1.00 96.44 200 VAL A C 1
ATOM 1630 O O . VAL A 1 200 ? -7.091 7.697 22.743 1.00 96.44 200 VAL A O 1
ATOM 1633 N N . LEU A 1 201 ? -9.281 7.800 22.225 1.00 96.81 201 LEU A N 1
ATOM 1634 C CA . LEU A 1 201 ? -9.085 7.989 20.784 1.00 96.81 201 LEU A CA 1
ATOM 1635 C C . LEU A 1 201 ? -8.238 9.237 20.488 1.00 96.81 201 LEU A C 1
ATOM 1637 O O . LEU A 1 201 ? -7.279 9.173 19.720 1.00 96.81 201 LEU A O 1
ATOM 1641 N N . GLN A 1 202 ? -8.529 10.359 21.146 1.00 96.06 202 GLN A N 1
ATOM 1642 C CA . GLN A 1 202 ? -7.743 11.586 20.995 1.00 96.06 202 GLN A CA 1
ATOM 1643 C C . GLN A 1 202 ? -6.290 11.404 21.448 1.00 96.06 202 GLN A C 1
ATOM 1645 O O . GLN A 1 202 ? -5.373 11.855 20.763 1.00 96.06 202 GLN A O 1
ATOM 1650 N N . ASN A 1 203 ? -6.065 10.707 22.566 1.00 96.69 203 ASN A N 1
ATOM 1651 C CA . ASN A 1 203 ? -4.726 10.474 23.109 1.00 96.69 203 ASN A CA 1
ATOM 1652 C C . ASN A 1 203 ? -3.847 9.611 22.196 1.00 96.69 203 ASN A C 1
ATOM 1654 O O . ASN A 1 203 ? -2.635 9.811 22.172 1.00 96.69 203 ASN A O 1
ATOM 1658 N N . ILE A 1 204 ? -4.437 8.682 21.439 1.00 96.31 204 ILE A N 1
ATOM 1659 C CA . ILE A 1 204 ? -3.700 7.867 20.462 1.00 96.31 204 ILE A CA 1
ATOM 1660 C C . ILE A 1 204 ? -3.522 8.571 19.107 1.00 96.31 204 ILE A C 1
ATOM 1662 O O . ILE A 1 204 ? -2.918 8.009 18.201 1.00 96.31 204 ILE A O 1
ATOM 1666 N N . GLY A 1 205 ? -4.009 9.810 18.962 1.00 94.62 205 GLY A N 1
ATOM 1667 C CA . GLY A 1 205 ? -3.819 10.630 17.761 1.00 94.62 205 GLY A CA 1
ATOM 1668 C C . GLY A 1 205 ? -4.936 10.523 16.720 1.00 94.62 205 GLY A C 1
ATOM 1669 O O . GLY A 1 205 ? -4.740 10.932 15.575 1.00 94.62 205 GLY A O 1
ATOM 1670 N N . VAL A 1 206 ? -6.109 9.995 17.084 1.00 96.00 206 VAL A N 1
ATOM 1671 C CA . VAL A 1 206 ? -7.287 9.994 16.204 1.00 96.00 206 VAL A CA 1
ATOM 1672 C C . VAL A 1 206 ? -7.856 11.407 16.097 1.00 96.00 206 VAL A C 1
ATOM 1674 O O . VAL A 1 206 ? -8.188 12.037 17.103 1.00 96.00 206 VAL A O 1
ATOM 1677 N N . ASP A 1 207 ? -8.070 11.880 14.869 1.00 90.50 207 ASP A N 1
ATOM 1678 C CA . ASP A 1 207 ? -8.901 13.059 14.624 1.00 90.50 207 ASP A CA 1
ATOM 1679 C C . ASP A 1 207 ? -10.386 12.691 14.771 1.00 90.50 207 ASP A C 1
ATOM 1681 O O . ASP A 1 207 ? -11.027 12.182 13.847 1.00 90.50 207 ASP A O 1
ATOM 1685 N N . THR A 1 208 ? -10.943 12.956 15.953 1.00 82.44 208 THR A N 1
ATOM 1686 C CA . THR A 1 208 ? -12.352 12.684 16.271 1.00 82.44 208 THR A CA 1
ATOM 1687 C C . THR A 1 208 ? -13.346 13.571 15.513 1.00 82.44 208 THR A C 1
ATOM 1689 O O . THR A 1 208 ? -14.547 13.360 15.645 1.00 82.44 208 THR A O 1
ATOM 1692 N N . ASN A 1 209 ? -12.886 14.559 14.732 1.00 87.12 209 ASN A N 1
ATOM 1693 C CA . ASN A 1 209 ? -13.749 15.316 13.816 1.00 87.12 209 ASN A CA 1
ATOM 1694 C C . ASN A 1 209 ? -13.839 14.660 12.433 1.00 87.12 209 ASN A C 1
ATOM 1696 O O . ASN A 1 209 ? -14.802 14.897 11.705 1.00 87.12 209 ASN A O 1
ATOM 1700 N N . LYS A 1 210 ? -12.836 13.855 12.065 1.00 90.88 210 LYS A N 1
ATOM 1701 C CA . LYS A 1 210 ? -12.786 13.144 10.786 1.00 90.88 210 LYS A CA 1
ATOM 1702 C C . LYS A 1 210 ? -13.613 11.861 10.817 1.00 90.88 210 LYS A C 1
ATOM 1704 O O . LYS A 1 210 ? -14.316 11.568 9.856 1.00 90.88 210 LYS A O 1
ATOM 1709 N N . TYR A 1 211 ? -13.518 11.099 11.904 1.00 92.44 211 TYR A N 1
ATOM 1710 C CA . TYR A 1 211 ? -14.140 9.781 12.013 1.00 92.44 211 TYR A CA 1
ATOM 1711 C C . TYR A 1 211 ? -15.370 9.814 12.918 1.00 92.44 211 TYR A C 1
ATOM 1713 O O . TYR A 1 211 ? -15.347 10.392 14.003 1.00 92.44 211 TYR A O 1
ATOM 1721 N N . SER A 1 212 ? -16.440 9.146 12.489 1.00 91.38 212 SER A N 1
ATOM 1722 C CA . SER A 1 212 ? -17.627 8.967 13.330 1.00 91.38 212 SER A CA 1
ATOM 1723 C C . SER A 1 212 ? -17.416 7.850 14.357 1.00 91.38 212 SER A C 1
ATOM 1725 O O . SER A 1 212 ? -16.686 6.890 14.102 1.00 91.38 212 SER A O 1
ATOM 1727 N N . VAL A 1 213 ? -18.059 7.978 15.523 1.00 95.44 213 VAL A N 1
ATOM 1728 C CA . VAL A 1 213 ? -18.022 6.975 16.596 1.00 95.44 213 VAL A CA 1
ATOM 1729 C C . VAL A 1 213 ? -19.441 6.519 16.912 1.00 95.44 213 VAL A C 1
ATOM 1731 O O . VAL A 1 213 ? -20.261 7.294 17.407 1.00 95.44 213 VAL A O 1
ATOM 1734 N N . GLU A 1 214 ? -19.733 5.254 16.629 1.00 95.62 214 GLU A N 1
ATOM 1735 C CA . GLU A 1 214 ? -21.017 4.624 16.928 1.00 95.62 214 GLU A CA 1
ATOM 1736 C C . GLU A 1 214 ? -20.933 3.839 18.237 1.00 95.62 214 GLU A C 1
ATOM 1738 O O . GLU A 1 214 ? -20.113 2.934 18.384 1.00 95.62 214 GLU A O 1
ATOM 1743 N N . TYR A 1 215 ? -21.814 4.161 19.184 1.00 96.94 215 TYR A N 1
ATOM 1744 C CA . TYR A 1 215 ? -21.852 3.517 20.494 1.00 96.94 215 TYR A CA 1
ATOM 1745 C C . TYR A 1 215 ? -22.993 2.512 20.590 1.00 96.94 215 TYR A C 1
ATOM 1747 O O . TYR A 1 215 ? -24.129 2.800 20.208 1.00 96.94 215 TYR A O 1
ATOM 1755 N N . LYS A 1 216 ? -22.712 1.363 21.203 1.00 97.25 216 LYS A N 1
ATOM 1756 C CA . LYS A 1 216 ? -23.716 0.392 21.624 1.00 97.25 216 LYS A CA 1
ATOM 1757 C C . LYS A 1 216 ? -23.508 0.031 23.090 1.00 97.25 216 LYS A C 1
ATOM 1759 O O . LYS A 1 216 ? -22.426 -0.389 23.491 1.00 97.25 216 LYS A O 1
ATOM 1764 N N . SER A 1 217 ? -24.557 0.215 23.882 1.00 96.69 217 SER A N 1
ATOM 1765 C CA . SER A 1 217 ? -24.544 -0.072 25.315 1.00 96.69 217 SER A CA 1
ATOM 1766 C C . SER A 1 217 ? -24.979 -1.508 25.582 1.00 96.69 217 SER A C 1
ATOM 1768 O O . SER A 1 217 ? -25.990 -1.968 25.046 1.00 96.69 217 SER A O 1
ATOM 1770 N N . PHE A 1 218 ? -24.211 -2.208 26.412 1.00 96.31 218 PHE A N 1
ATOM 1771 C CA . PHE A 1 218 ? -24.527 -3.544 26.904 1.00 96.31 218 PHE A CA 1
ATOM 1772 C C . PHE A 1 218 ? -24.365 -3.564 28.428 1.00 96.31 218 PHE A C 1
ATOM 1774 O O . PHE A 1 218 ? -23.300 -3.955 28.910 1.00 96.31 218 PHE A O 1
ATOM 1781 N N . PRO A 1 219 ? -25.384 -3.125 29.187 1.00 92.19 219 PRO A N 1
ATOM 1782 C CA . PRO A 1 219 ? -25.348 -3.157 30.646 1.00 92.19 219 PRO A CA 1
ATOM 1783 C C . PRO A 1 219 ? -25.124 -4.575 31.190 1.00 92.19 219 PRO A C 1
ATOM 1785 O O . PRO A 1 219 ? -25.667 -5.538 30.637 1.00 92.19 219 PRO A O 1
ATOM 1788 N N . ARG A 1 220 ? -24.323 -4.704 32.252 1.00 90.50 220 ARG A N 1
ATOM 1789 C CA . ARG A 1 220 ? -23.937 -5.981 32.878 1.00 90.50 220 ARG A CA 1
ATOM 1790 C C . ARG A 1 220 ? -23.979 -5.934 34.398 1.00 90.50 220 ARG A C 1
ATOM 1792 O O . ARG A 1 220 ? -23.828 -4.840 34.985 1.00 90.50 220 ARG A O 1
#

Radius of gyration: 27.26 Å; chains: 1; bounding box: 64×70×70 Å

Secondary structure (DSSP, 8-state):
-HHHHHHHHHHHHHHHHHHHHHHTPPP-EEEEESPTTEEES-SS--EEEEESSPPPHHHHTT-EEEEES---EEEEE-TTS-EEEEEESSPPPTT-EEEEEEEETTEEEEEEEEE-SS----HHHHHHHHHHHHHHHHHHHHHHHHH-TTGGGSPPP-SSEEEEEETTTTEEEEEE---TTSSS-HHHHHHHHHHHHHHHHHHTT--TTTSEEEEEE---